Protein AF-A0A1G0YZE6-F1 (afdb_monomer)

Structure (mmCIF, N/CA/C/O backbone):
data_AF-A0A1G0YZE6-F1
#
_entry.id   AF-A0A1G0YZE6-F1
#
loop_
_atom_site.group_PDB
_atom_site.id
_atom_site.type_symbol
_atom_site.label_atom_id
_atom_site.label_alt_id
_atom_site.label_comp_id
_atom_site.label_asym_id
_atom_site.label_entity_id
_atom_site.label_seq_id
_atom_site.pdbx_PDB_ins_code
_atom_site.Cartn_x
_atom_site.Cartn_y
_atom_site.Cartn_z
_atom_site.occupancy
_atom_site.B_iso_or_equiv
_atom_site.auth_seq_id
_atom_site.auth_comp_id
_atom_site.auth_asym_id
_atom_site.auth_atom_id
_atom_site.pdbx_PDB_model_num
ATOM 1 N N . MET A 1 1 ? -10.059 -3.502 44.186 1.00 34.62 1 MET A N 1
ATOM 2 C CA . MET A 1 1 ? -10.562 -4.876 43.943 1.00 34.62 1 MET A CA 1
ATOM 3 C C . MET A 1 1 ? -10.850 -5.219 42.469 1.00 34.62 1 MET A C 1
ATOM 5 O O . MET A 1 1 ? -11.200 -6.356 42.203 1.00 34.62 1 MET A O 1
ATOM 9 N N . LYS A 1 2 ? -10.681 -4.300 41.495 1.00 34.31 2 LYS A N 1
ATOM 10 C CA . LYS A 1 2 ? -10.987 -4.536 40.061 1.00 34.31 2 LYS A CA 1
ATOM 11 C C . LYS A 1 2 ? -9.764 -4.768 39.150 1.00 34.31 2 LYS A C 1
ATOM 13 O O . LYS A 1 2 ? -9.927 -4.984 37.959 1.00 34.31 2 LYS A O 1
ATOM 18 N N . THR A 1 3 ? -8.551 -4.768 39.697 1.00 34.97 3 THR A N 1
ATOM 19 C CA . THR A 1 3 ? -7.291 -4.959 38.948 1.00 34.97 3 THR A CA 1
ATOM 20 C C . THR A 1 3 ? -6.636 -6.328 39.162 1.00 34.97 3 THR A C 1
ATOM 22 O O . THR A 1 3 ? -5.656 -6.636 38.495 1.00 34.97 3 THR A O 1
ATOM 25 N N . ALA A 1 4 ? -7.184 -7.179 40.037 1.00 31.39 4 ALA A N 1
ATOM 26 C CA . ALA A 1 4 ? -6.584 -8.473 40.387 1.00 31.39 4 ALA A CA 1
ATOM 27 C C . ALA A 1 4 ? -6.952 -9.632 39.432 1.00 31.39 4 ALA A C 1
ATOM 29 O O . ALA A 1 4 ? -6.231 -10.620 39.366 1.00 31.39 4 ALA A O 1
ATOM 30 N N . LEU A 1 5 ? -8.025 -9.509 38.642 1.00 39.91 5 LEU A N 1
ATOM 31 C CA . LEU A 1 5 ? -8.551 -10.612 37.817 1.00 39.91 5 LEU A CA 1
ATOM 32 C C . LEU A 1 5 ? -7.829 -10.823 36.473 1.00 39.91 5 LEU A C 1
ATOM 34 O O . LEU A 1 5 ? -7.968 -11.880 35.866 1.00 39.91 5 LEU A O 1
ATOM 38 N N . PHE A 1 6 ? -7.026 -9.861 36.006 1.00 42.31 6 PHE A N 1
ATOM 39 C CA . PHE A 1 6 ? -6.332 -9.974 34.713 1.00 42.31 6 PHE A CA 1
ATOM 40 C C . PHE A 1 6 ? -4.983 -10.706 34.787 1.00 42.31 6 PHE A C 1
ATOM 42 O O . PHE A 1 6 ? -4.496 -11.187 33.768 1.00 42.31 6 PHE A O 1
ATOM 49 N N . ALA A 1 7 ? -4.388 -10.827 35.978 1.00 37.19 7 ALA A N 1
ATOM 50 C CA . ALA A 1 7 ? -3.128 -11.553 36.157 1.00 37.19 7 ALA A CA 1
ATOM 51 C C . ALA A 1 7 ? -3.328 -13.076 36.278 1.00 37.19 7 ALA A C 1
ATOM 53 O O . ALA A 1 7 ? -2.400 -13.841 36.034 1.00 37.19 7 ALA A O 1
ATOM 54 N N . ILE A 1 8 ? -4.539 -13.529 36.608 1.00 45.03 8 ILE A N 1
ATOM 55 C CA . ILE A 1 8 ? -4.799 -14.922 36.992 1.00 45.03 8 ILE A CA 1
ATOM 56 C C . ILE A 1 8 ? -4.910 -15.845 35.765 1.00 45.03 8 ILE A C 1
ATOM 58 O O . ILE A 1 8 ? -4.420 -16.970 35.788 1.00 45.03 8 ILE A O 1
ATOM 62 N N . SER A 1 9 ? -5.428 -15.370 34.632 1.00 42.94 9 SER A N 1
ATOM 63 C CA . SER A 1 9 ? -5.630 -16.217 33.445 1.00 42.94 9 SER A CA 1
ATOM 64 C C . SER A 1 9 ? -4.360 -16.514 32.633 1.00 42.94 9 SER A C 1
ATOM 66 O O . SER A 1 9 ? -4.365 -17.451 31.840 1.00 42.94 9 SER A O 1
ATOM 68 N N . VAL A 1 10 ? -3.258 -15.784 32.850 1.00 44.12 10 VAL A N 1
ATOM 69 C CA . VAL A 1 10 ? -1.951 -16.085 32.224 1.00 44.12 10 VAL A CA 1
ATOM 70 C C . VAL A 1 10 ? -1.004 -16.814 33.191 1.00 44.12 10 VAL A C 1
ATOM 72 O O . VAL A 1 10 ? -0.166 -17.590 32.741 1.00 44.12 10 VAL A O 1
ATOM 75 N N . LEU A 1 11 ? -1.173 -16.659 34.510 1.00 38.66 11 LEU A N 1
ATOM 76 C CA . LEU A 1 11 ? -0.373 -17.380 35.512 1.00 38.66 11 LEU A CA 1
ATOM 77 C C . LEU A 1 11 ? -0.840 -18.826 35.762 1.00 38.66 11 LEU A C 1
ATOM 79 O O . LEU A 1 11 ? -0.007 -19.671 36.079 1.00 38.66 11 LEU A O 1
ATOM 83 N N . ILE A 1 12 ? -2.119 -19.154 35.545 1.00 47.78 12 ILE A N 1
ATOM 84 C CA . ILE A 1 12 ? -2.647 -20.513 35.791 1.00 47.78 12 ILE A CA 1
ATOM 85 C C . ILE A 1 12 ? -2.138 -21.562 34.781 1.00 47.78 12 ILE A C 1
ATOM 87 O O . ILE A 1 12 ? -2.132 -22.751 35.084 1.00 47.78 12 ILE A O 1
ATOM 91 N N . ILE A 1 13 ? -1.633 -21.161 33.608 1.00 46.97 13 ILE A N 1
ATOM 92 C CA . ILE A 1 13 ? -1.076 -22.117 32.628 1.00 46.97 13 ILE A CA 1
ATOM 93 C C . ILE A 1 13 ? 0.413 -22.428 32.903 1.00 46.97 13 ILE A C 1
ATOM 95 O O . ILE A 1 13 ? 0.932 -23.414 32.386 1.00 46.97 13 ILE A O 1
ATOM 99 N N . LEU A 1 14 ? 1.107 -21.646 33.745 1.00 40.06 14 LEU A N 1
ATOM 100 C CA . LEU A 1 14 ? 2.562 -21.776 33.950 1.00 40.06 14 LEU A CA 1
ATOM 101 C C . LEU A 1 14 ? 3.012 -22.188 35.360 1.00 40.06 14 LEU A C 1
ATOM 103 O O . LEU A 1 14 ? 4.191 -22.484 35.535 1.00 40.06 14 LEU A O 1
ATOM 107 N N . ALA A 1 15 ? 2.120 -22.284 36.345 1.00 38.81 15 ALA A N 1
ATOM 108 C CA . ALA A 1 15 ? 2.470 -22.784 37.673 1.00 38.81 15 ALA A CA 1
ATOM 109 C C . ALA A 1 15 ? 1.608 -23.999 38.035 1.00 38.81 15 ALA A C 1
ATOM 111 O O . ALA A 1 15 ? 0.534 -23.880 38.620 1.00 38.81 15 ALA A O 1
ATOM 112 N N . GLY A 1 16 ? 2.101 -25.190 37.692 1.00 46.81 16 GLY A N 1
ATOM 113 C CA . GLY A 1 16 ? 1.648 -26.426 38.319 1.00 46.81 16 GLY A CA 1
ATOM 114 C C . GLY A 1 16 ? 2.023 -26.400 39.797 1.00 46.81 16 GLY A C 1
ATOM 115 O O . GLY A 1 16 ? 3.149 -26.756 40.117 1.00 46.81 16 GLY A O 1
ATOM 116 N N . CYS A 1 17 ? 1.111 -25.884 40.630 1.00 50.50 17 CYS A N 1
ATOM 117 C CA . CYS A 1 17 ? 0.967 -26.069 42.082 1.00 50.50 17 CYS A CA 1
ATOM 118 C C . CYS A 1 17 ? 0.222 -24.865 42.683 1.00 50.50 17 CYS A C 1
ATOM 120 O O . CYS A 1 17 ? 0.891 -23.975 43.181 1.00 50.50 17 CYS A O 1
ATOM 122 N N . VAL A 1 18 ? -1.120 -24.840 42.684 1.00 43.66 18 VAL A N 1
ATOM 123 C CA . VAL A 1 18 ? -1.933 -24.310 43.806 1.00 43.66 18 VAL A CA 1
ATOM 124 C C . VAL A 1 18 ? -3.352 -24.887 43.699 1.00 43.66 18 VAL A C 1
ATOM 126 O O . VAL A 1 18 ? -4.045 -24.681 42.708 1.00 43.66 18 VAL A O 1
ATOM 129 N N . SER A 1 19 ? -3.793 -25.579 44.746 1.00 54.34 19 SER A N 1
ATOM 130 C CA . SER A 1 19 ? -5.182 -25.950 45.024 1.00 54.34 19 SER A CA 1
ATOM 131 C C . SER A 1 19 ? -6.029 -24.711 45.381 1.00 54.34 19 SER A C 1
ATOM 133 O O . SER A 1 19 ? -6.339 -24.484 46.550 1.00 54.34 19 SER A O 1
ATOM 135 N N . HIS A 1 20 ? -6.340 -23.856 44.404 1.00 49.25 20 HIS A N 1
ATOM 136 C CA . HIS A 1 20 ? -7.340 -22.792 44.562 1.00 49.25 20 HIS A CA 1
ATOM 137 C C . HIS A 1 20 ? -8.660 -23.245 43.923 1.00 49.25 20 HIS A C 1
ATOM 139 O O . HIS A 1 20 ? -8.716 -23.480 42.720 1.00 49.25 20 HIS A O 1
ATOM 145 N N . ASP A 1 21 ? -9.657 -23.430 44.792 1.00 61.88 21 ASP A N 1
ATOM 146 C CA . ASP A 1 21 ? -11.062 -23.807 44.596 1.00 61.88 21 ASP A CA 1
ATOM 147 C C . ASP A 1 21 ? -11.535 -24.097 43.157 1.00 61.88 21 ASP A C 1
ATOM 149 O O . ASP A 1 21 ? -11.873 -23.196 42.386 1.00 61.88 21 ASP A O 1
ATOM 153 N N . ASP A 1 22 ? -11.743 -25.386 42.854 1.00 72.75 22 ASP A N 1
ATOM 154 C CA . ASP A 1 22 ? -12.422 -25.879 41.639 1.00 72.75 22 ASP A CA 1
ATOM 155 C C . ASP A 1 22 ? -13.766 -25.173 41.369 1.00 72.75 22 ASP A C 1
ATOM 157 O O . ASP A 1 22 ? -14.217 -25.063 40.223 1.00 72.75 22 ASP A O 1
ATOM 161 N N . LYS A 1 23 ? -14.408 -24.655 42.423 1.00 78.44 23 LYS A N 1
ATOM 162 C CA . LYS A 1 23 ? -15.654 -23.890 42.352 1.00 78.44 23 LYS A CA 1
ATOM 163 C C . LYS A 1 23 ? -15.476 -22.536 41.658 1.00 78.44 23 LYS A C 1
ATOM 165 O O . LYS A 1 23 ? -16.296 -22.195 40.809 1.00 78.44 23 LYS A O 1
ATOM 170 N N . GLU A 1 24 ? -14.408 -21.801 41.964 1.00 80.44 24 GLU A N 1
ATOM 171 C CA . GLU A 1 24 ? -14.130 -20.492 41.360 1.00 80.44 24 GLU A CA 1
ATOM 172 C C . GLU A 1 24 ? -13.792 -20.650 39.870 1.00 80.44 24 GLU A C 1
ATOM 174 O O . GLU A 1 24 ? -14.321 -19.935 39.019 1.00 80.44 24 GLU A O 1
ATOM 179 N N . ILE A 1 25 ? -12.998 -21.669 39.520 1.00 79.38 25 ILE A N 1
ATOM 180 C CA . ILE A 1 25 ? -12.674 -21.994 38.122 1.00 79.38 25 ILE A CA 1
ATOM 181 C C . ILE A 1 25 ? -13.932 -22.400 37.337 1.00 79.38 25 ILE A C 1
ATOM 183 O O . ILE A 1 25 ? -14.106 -21.988 36.185 1.00 79.38 25 ILE A O 1
ATOM 187 N N . THR A 1 26 ? -14.822 -23.186 37.948 1.00 85.81 26 THR A N 1
ATOM 188 C CA . THR A 1 26 ? -16.091 -23.602 37.329 1.00 85.81 26 THR A CA 1
ATOM 189 C C . THR A 1 26 ? -17.015 -22.408 37.092 1.00 85.81 26 THR A C 1
ATOM 191 O O . THR A 1 26 ? -17.589 -22.283 36.009 1.00 85.81 26 THR A O 1
ATOM 194 N N . GLU A 1 27 ? -17.114 -21.489 38.054 1.00 87.44 27 GLU A N 1
ATOM 195 C CA . GLU A 1 27 ? -17.911 -20.266 37.926 1.00 87.44 27 GLU A CA 1
ATOM 196 C C . GLU A 1 27 ? -17.355 -19.329 36.842 1.00 87.44 27 GLU A C 1
ATOM 198 O O . GLU A 1 27 ? -18.107 -18.820 36.007 1.00 87.44 27 GLU A O 1
ATOM 203 N N . ILE A 1 28 ? -16.029 -19.166 36.775 1.00 82.06 28 ILE A N 1
ATOM 204 C CA . ILE A 1 28 ? -15.366 -18.411 35.702 1.00 82.06 28 ILE A CA 1
ATOM 205 C C . ILE A 1 28 ? -15.680 -19.030 34.333 1.00 82.06 28 ILE A C 1
ATOM 207 O O . ILE A 1 28 ? -16.009 -18.302 33.393 1.00 82.06 28 ILE A O 1
ATOM 211 N N . ARG A 1 29 ? -15.614 -20.362 34.201 1.00 84.94 29 ARG A N 1
ATOM 212 C CA . ARG A 1 29 ? -15.918 -21.054 32.938 1.00 84.94 29 ARG A CA 1
ATOM 213 C C . ARG A 1 29 ? -17.378 -20.870 32.527 1.00 84.94 29 ARG A C 1
ATOM 215 O O . ARG A 1 29 ? -17.624 -20.490 31.385 1.00 84.94 29 ARG A O 1
ATOM 222 N N . ALA A 1 30 ? -18.318 -21.060 33.450 1.00 88.50 30 ALA A N 1
ATOM 223 C CA . ALA A 1 30 ? -19.744 -20.877 33.185 1.00 88.50 30 ALA A CA 1
ATOM 224 C C . ALA A 1 30 ? -20.063 -19.436 32.744 1.00 88.50 30 ALA A C 1
ATOM 226 O O . ALA A 1 30 ? -20.806 -19.224 31.784 1.00 88.50 30 ALA A O 1
ATOM 227 N N . ASN A 1 31 ? -19.441 -18.437 33.381 1.00 84.88 31 ASN A N 1
ATOM 228 C CA . ASN A 1 31 ? -19.587 -17.034 32.991 1.00 84.88 31 ASN A CA 1
ATOM 229 C C . ASN A 1 31 ? -19.028 -16.758 31.586 1.00 84.88 31 ASN A C 1
ATOM 231 O O . ASN A 1 31 ? -19.663 -16.053 30.800 1.00 84.88 31 ASN A O 1
ATOM 235 N N . LEU A 1 32 ? -17.875 -17.337 31.237 1.00 83.69 32 LEU A N 1
ATOM 236 C CA . LEU A 1 32 ? -17.298 -17.219 29.894 1.00 83.69 32 LEU A CA 1
ATOM 237 C C . LEU A 1 32 ? -18.168 -17.890 28.825 1.00 83.69 32 LEU A C 1
ATOM 239 O O . LEU A 1 32 ? -18.345 -17.334 27.742 1.00 83.69 32 LEU A O 1
ATOM 243 N N . GLU A 1 33 ? -18.708 -19.075 29.105 1.00 87.50 33 GLU A N 1
ATOM 244 C CA . GLU A 1 33 ? -19.611 -19.792 28.199 1.00 87.50 33 GLU A CA 1
ATOM 245 C C . GLU A 1 33 ? -20.898 -19.003 27.959 1.00 87.50 33 GLU A C 1
ATOM 247 O O . GLU A 1 33 ? -21.291 -18.816 26.806 1.00 87.50 33 GLU A O 1
ATOM 252 N N . LYS A 1 34 ? -21.488 -18.446 29.023 1.00 89.88 34 LYS A N 1
ATOM 253 C CA . LYS A 1 34 ? -22.657 -17.568 28.930 1.00 89.88 34 LYS A CA 1
ATOM 254 C C . LYS A 1 34 ? -22.382 -16.344 28.052 1.00 89.88 34 LYS A C 1
ATOM 256 O O . LYS A 1 34 ? -23.121 -16.098 27.104 1.00 89.88 34 LYS A O 1
ATOM 261 N N . GLN A 1 35 ? -21.287 -15.627 28.299 1.00 85.25 35 GLN A N 1
ATOM 262 C CA . GLN A 1 35 ? -20.904 -14.454 27.503 1.00 85.25 35 GLN A CA 1
ATOM 263 C C . GLN A 1 35 ? -20.640 -14.796 26.027 1.00 85.25 35 GLN A C 1
ATOM 265 O O . GLN A 1 35 ? -20.991 -14.031 25.128 1.00 85.25 35 GLN A O 1
ATOM 270 N N . ASN A 1 36 ? -20.042 -15.962 25.757 1.00 85.44 36 ASN A N 1
ATOM 271 C CA . ASN A 1 36 ? -19.832 -16.449 24.393 1.00 85.44 36 ASN A CA 1
ATOM 272 C C . ASN A 1 36 ? -21.153 -16.821 23.695 1.00 85.44 36 ASN A C 1
ATOM 274 O O . ASN A 1 36 ? -21.279 -16.629 22.483 1.00 85.44 36 ASN A O 1
ATOM 278 N N . ALA A 1 37 ? -22.136 -17.337 24.433 1.00 88.06 37 ALA A N 1
ATOM 279 C CA . ALA A 1 37 ? -23.467 -17.606 23.903 1.00 88.06 37 ALA A CA 1
ATOM 280 C C . ALA A 1 37 ? -24.214 -16.301 23.585 1.00 88.06 37 ALA A C 1
ATOM 282 O O . ALA A 1 37 ? -24.756 -16.167 22.490 1.00 88.06 37 ALA A O 1
ATOM 283 N N . GLU A 1 38 ? -24.165 -15.314 24.485 1.00 90.06 38 GLU A N 1
ATOM 284 C CA . GLU A 1 38 ? -24.792 -13.995 24.308 1.00 90.06 38 GLU A CA 1
ATOM 285 C C . GLU A 1 38 ? -24.248 -13.262 23.071 1.00 90.06 38 GLU A C 1
ATOM 287 O O . GLU A 1 38 ? -25.020 -12.824 22.218 1.00 90.06 38 GLU A O 1
ATOM 292 N N . ILE A 1 39 ? -22.921 -13.202 22.896 1.00 87.44 39 ILE A N 1
ATOM 293 C CA . ILE A 1 39 ? -22.330 -12.558 21.711 1.00 87.44 39 ILE A CA 1
ATOM 294 C C . ILE A 1 39 ? -22.645 -13.314 20.410 1.00 87.44 39 ILE A C 1
ATOM 296 O O . ILE A 1 39 ? -22.794 -12.698 19.353 1.00 87.44 39 ILE A O 1
ATOM 300 N N . SER A 1 40 ? -22.764 -14.644 20.469 1.00 88.25 40 SER A N 1
ATOM 301 C CA . SER A 1 40 ? -23.138 -15.460 19.308 1.00 88.25 40 SER A CA 1
ATOM 302 C C . SER A 1 40 ? -24.599 -15.234 18.920 1.00 88.25 40 SER A C 1
ATOM 304 O O . SER A 1 40 ? -24.895 -15.091 17.736 1.00 88.25 40 SER A O 1
ATOM 306 N N . ALA A 1 41 ? -25.495 -15.129 19.904 1.00 89.56 41 ALA A N 1
ATOM 307 C CA . ALA A 1 41 ? -26.899 -14.807 19.682 1.00 89.56 41 ALA A CA 1
ATOM 308 C C . ALA A 1 41 ? -27.063 -13.425 19.030 1.00 89.56 41 ALA A C 1
ATOM 310 O O . ALA A 1 41 ? -27.745 -13.319 18.012 1.00 89.56 41 ALA A O 1
ATOM 311 N N . LEU A 1 42 ? -26.361 -12.400 19.531 1.00 88.19 42 LEU A N 1
ATOM 312 C CA . LEU A 1 42 ? -26.403 -11.055 18.943 1.00 88.19 42 LEU A CA 1
ATOM 313 C C . LEU A 1 42 ? -25.911 -11.015 17.495 1.00 88.19 42 LEU A C 1
ATOM 315 O O . LEU A 1 42 ? -26.444 -10.262 16.686 1.00 88.19 42 LEU A O 1
ATOM 319 N N . ARG A 1 43 ? -24.907 -11.822 17.136 1.00 86.81 43 ARG A N 1
ATOM 320 C CA . ARG A 1 43 ? -24.435 -11.921 15.744 1.00 86.81 43 ARG A CA 1
ATOM 321 C C . ARG A 1 43 ? -25.489 -12.518 14.823 1.00 86.81 43 ARG A C 1
ATOM 323 O O . ARG A 1 43 ? -25.720 -11.978 13.749 1.00 86.81 43 ARG A O 1
ATOM 330 N N . ILE A 1 44 ? -26.146 -13.590 15.262 1.00 87.38 44 ILE A N 1
ATOM 331 C CA . ILE A 1 44 ? -27.242 -14.216 14.510 1.00 87.38 44 ILE A CA 1
ATOM 332 C C . ILE A 1 44 ? -28.404 -13.231 14.345 1.00 87.38 44 ILE A C 1
ATOM 334 O O . ILE A 1 44 ? -29.045 -13.200 13.297 1.00 87.38 44 ILE A O 1
ATOM 338 N N . GLU A 1 45 ? -28.697 -12.434 15.373 1.00 86.56 45 GLU A N 1
ATOM 339 C CA . GLU A 1 45 ? -29.732 -11.403 15.297 1.00 86.56 45 GLU A CA 1
ATOM 340 C C . GLU A 1 45 ? -29.344 -10.282 14.322 1.00 86.56 45 GLU A C 1
ATOM 342 O O . GLU A 1 45 ? -30.162 -9.896 13.490 1.00 86.56 45 GLU A O 1
ATOM 347 N N . LEU A 1 46 ? -28.081 -9.843 14.339 1.00 83.81 46 LEU A N 1
ATOM 348 C CA . LEU A 1 46 ? -27.543 -8.850 13.405 1.00 83.81 46 LEU A CA 1
ATOM 349 C C . LEU A 1 46 ? -27.615 -9.314 11.949 1.00 83.81 46 LEU A C 1
ATOM 351 O O . LEU A 1 46 ? -28.017 -8.541 11.089 1.00 83.81 46 LEU A O 1
ATOM 355 N N . GLU A 1 47 ? -27.288 -10.573 11.665 1.00 84.50 47 GLU A N 1
ATOM 356 C CA . GLU A 1 47 ? -27.396 -11.138 10.312 1.00 84.50 47 GLU A CA 1
ATOM 357 C C . GLU A 1 47 ? -28.842 -11.161 9.793 1.00 84.50 47 GLU A C 1
ATOM 359 O O . GLU A 1 47 ? -29.077 -11.073 8.590 1.00 84.50 47 GLU A O 1
ATOM 364 N N . LYS A 1 48 ? -29.826 -11.260 10.692 1.00 83.06 48 LYS A N 1
ATOM 365 C CA . LYS A 1 48 ? -31.257 -11.257 10.351 1.00 83.06 48 LYS A CA 1
ATOM 366 C C . LYS A 1 48 ? -31.856 -9.849 10.295 1.00 83.06 48 LYS A C 1
ATOM 368 O O . LYS A 1 48 ? -32.996 -9.700 9.845 1.00 83.06 48 LYS A O 1
ATOM 373 N N . PHE A 1 49 ? -31.120 -8.835 10.751 1.00 77.38 49 PHE A N 1
ATOM 374 C CA . PHE A 1 49 ? -31.612 -7.470 10.913 1.00 77.38 49 PHE A CA 1
ATOM 375 C C . PHE A 1 49 ? -32.144 -6.874 9.599 1.00 77.38 49 PHE A C 1
ATOM 377 O O . PHE A 1 49 ? -33.273 -6.384 9.580 1.00 77.38 49 PHE A O 1
ATOM 384 N N . ASP A 1 50 ? -31.417 -7.050 8.489 1.00 66.00 50 ASP A N 1
ATOM 385 C CA . ASP A 1 50 ? -31.753 -6.515 7.152 1.00 66.00 50 ASP A CA 1
ATOM 386 C C . ASP A 1 50 ? -33.058 -7.062 6.532 1.00 66.00 50 ASP A C 1
ATOM 388 O O . ASP A 1 50 ? -33.469 -6.629 5.459 1.00 66.00 50 ASP A O 1
ATOM 392 N N . THR A 1 51 ? -33.735 -8.013 7.183 1.00 65.25 51 THR A N 1
ATOM 393 C CA . THR A 1 51 ? -34.967 -8.645 6.665 1.00 65.25 51 THR A CA 1
ATOM 394 C C . THR A 1 51 ? -36.247 -8.216 7.391 1.00 65.25 51 THR A C 1
ATOM 396 O O . THR A 1 51 ? -37.324 -8.741 7.106 1.00 65.25 51 THR A O 1
ATOM 399 N N . SER A 1 52 ? -36.157 -7.284 8.346 1.00 61.12 52 SER A N 1
ATOM 400 C CA . SER A 1 52 ? -37.290 -6.893 9.198 1.00 61.12 52 SER A CA 1
ATOM 401 C C . SER A 1 52 ? -38.050 -5.661 8.668 1.00 61.12 52 SER A C 1
ATOM 403 O O . SER A 1 52 ? -37.425 -4.755 8.123 1.00 61.12 52 SER A O 1
ATOM 405 N N . PRO A 1 53 ? -39.381 -5.565 8.876 1.00 64.19 53 PRO A N 1
ATOM 406 C CA . PRO A 1 53 ? -40.144 -4.339 8.616 1.00 64.19 53 PRO A CA 1
ATOM 407 C C . PRO A 1 53 ? -39.609 -3.151 9.436 1.00 64.19 53 PRO A C 1
ATOM 409 O O . PRO A 1 53 ? -39.292 -3.332 10.613 1.00 64.19 53 PRO A O 1
ATOM 412 N N . GLU A 1 54 ? -39.572 -1.947 8.853 1.00 67.06 54 GLU A N 1
ATOM 413 C CA . GLU A 1 54 ? -38.917 -0.742 9.411 1.00 67.06 54 GLU A CA 1
ATOM 414 C C . GLU A 1 54 ? -39.255 -0.475 10.892 1.00 67.06 54 GLU A C 1
ATOM 416 O O . GLU A 1 54 ? -38.360 -0.347 11.724 1.00 67.06 54 GLU A O 1
ATOM 421 N N . ASN A 1 55 ? -40.537 -0.511 11.269 1.00 58.38 55 ASN A N 1
ATOM 422 C CA . ASN A 1 55 ? -40.966 -0.220 12.647 1.00 58.38 55 ASN A CA 1
ATOM 423 C C . ASN A 1 55 ? -40.526 -1.279 13.681 1.00 58.38 55 ASN A C 1
ATOM 425 O O . ASN A 1 55 ? -40.399 -0.979 14.867 1.00 58.38 55 ASN A O 1
ATOM 429 N N . ILE A 1 56 ? -40.305 -2.527 13.258 1.00 64.19 56 ILE A N 1
ATOM 430 C CA . ILE A 1 56 ? -39.790 -3.606 14.120 1.00 64.19 56 ILE A CA 1
ATOM 431 C C . ILE A 1 56 ? -38.259 -3.556 14.167 1.00 64.19 56 ILE A C 1
ATOM 433 O O . ILE A 1 56 ? -37.659 -3.923 15.181 1.00 64.19 56 ILE A O 1
ATOM 437 N N . ALA A 1 57 ? -37.629 -3.091 13.088 1.00 74.75 57 ALA A N 1
ATOM 438 C CA . ALA A 1 57 ? -36.187 -2.942 13.000 1.00 74.75 57 ALA A CA 1
ATOM 439 C C . ALA A 1 57 ? -35.662 -1.930 14.033 1.00 74.75 57 ALA A C 1
ATOM 441 O O . ALA A 1 57 ? -34.716 -2.248 14.743 1.00 74.75 57 ALA A O 1
ATOM 442 N N . GLU A 1 58 ? -36.311 -0.776 14.220 1.00 77.94 58 GLU A N 1
ATOM 443 C CA . GLU A 1 58 ? -35.851 0.252 15.175 1.00 77.94 58 GLU A CA 1
ATOM 444 C C . GLU A 1 58 ? -35.819 -0.259 16.634 1.00 77.94 58 GLU A C 1
ATOM 446 O O . GLU A 1 58 ? -34.812 -0.139 17.333 1.00 77.94 58 GLU A O 1
ATOM 451 N N . LEU A 1 59 ? -36.894 -0.919 17.084 1.00 78.81 59 LEU A N 1
ATOM 452 C CA . LEU A 1 59 ? -36.992 -1.494 18.435 1.00 78.81 59 LEU A CA 1
ATOM 453 C C . LEU A 1 59 ? -35.974 -2.619 18.665 1.00 78.81 59 LEU A C 1
ATOM 455 O O . LEU A 1 59 ? -35.369 -2.708 19.735 1.00 78.81 59 LEU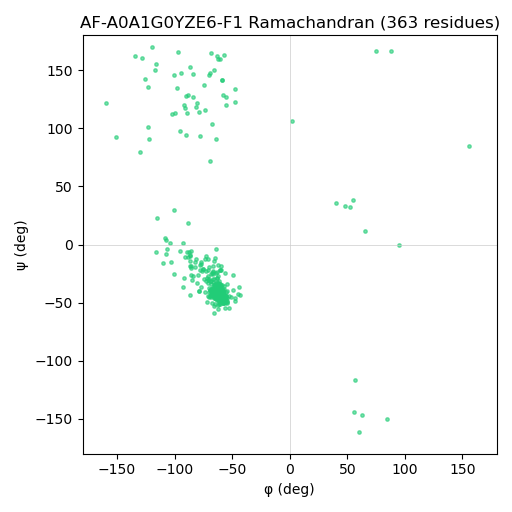 A O 1
ATOM 459 N N . ARG A 1 60 ? -35.775 -3.486 17.664 1.00 82.88 60 ARG A N 1
ATOM 460 C CA . ARG A 1 60 ? -34.757 -4.545 17.729 1.00 82.88 60 ARG A CA 1
ATOM 461 C C . ARG A 1 60 ? -33.351 -3.959 17.767 1.00 82.88 60 ARG A C 1
ATOM 463 O O . ARG A 1 60 ? -32.532 -4.419 18.555 1.00 82.88 60 ARG A O 1
ATOM 470 N N . LYS A 1 61 ? -33.093 -2.910 16.984 1.00 86.56 61 LYS A N 1
ATOM 471 C CA . LYS A 1 61 ? -31.810 -2.206 16.962 1.00 86.56 61 LYS A CA 1
ATOM 47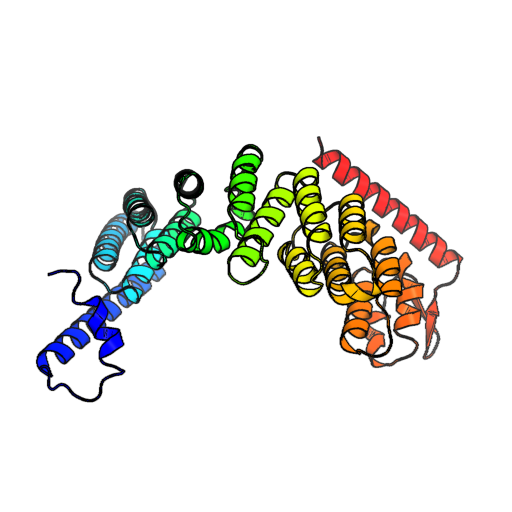2 C C . LYS A 1 61 ? -31.459 -1.628 18.328 1.00 86.56 61 LYS A C 1
ATOM 474 O O . LYS A 1 61 ? -30.348 -1.855 18.795 1.00 86.56 61 LYS A O 1
ATOM 479 N N . GLU A 1 62 ? -32.387 -0.929 18.982 1.00 89.62 62 GLU A N 1
ATOM 480 C CA . GLU A 1 62 ? -32.151 -0.365 20.321 1.00 89.62 62 GLU A CA 1
ATOM 481 C C . GLU A 1 62 ? -31.810 -1.447 21.348 1.00 89.62 62 GLU A C 1
ATOM 483 O O . GLU A 1 62 ? -30.831 -1.317 22.084 1.00 89.62 62 GLU A O 1
ATOM 488 N N . LYS A 1 63 ? -32.544 -2.565 21.336 1.00 90.00 63 LYS A N 1
ATOM 489 C CA . LYS A 1 63 ? -32.243 -3.697 22.217 1.00 90.00 63 LYS A CA 1
ATOM 490 C C . LYS A 1 63 ? -30.850 -4.277 21.947 1.00 90.00 63 LYS A C 1
ATOM 492 O O . LYS A 1 63 ? -30.072 -4.471 22.877 1.00 90.00 63 LYS A O 1
ATOM 497 N N . MET A 1 64 ? -30.511 -4.512 20.680 1.00 91.06 64 MET A N 1
ATOM 498 C CA . MET A 1 64 ? -29.194 -5.024 20.298 1.00 91.06 64 MET A CA 1
ATOM 499 C C . MET A 1 64 ? -28.060 -4.057 20.665 1.00 91.06 64 MET A C 1
ATOM 501 O O . MET A 1 64 ? -26.969 -4.502 21.022 1.00 91.06 64 MET A O 1
ATOM 505 N N . LEU A 1 65 ? -28.301 -2.743 20.583 1.00 93.81 65 LEU A N 1
ATOM 506 C CA . LEU A 1 65 ? -27.357 -1.721 21.032 1.00 93.81 65 LEU A CA 1
ATOM 507 C C . LEU A 1 65 ? -27.116 -1.826 22.540 1.00 93.81 65 LEU A C 1
ATOM 509 O O . LEU A 1 65 ? -25.959 -1.842 22.959 1.00 93.81 65 LEU A O 1
ATOM 513 N N . ASP A 1 66 ? -28.172 -1.935 23.345 1.00 94.12 66 ASP A N 1
ATOM 514 C CA . ASP A 1 66 ? -28.055 -2.079 24.801 1.00 94.12 66 ASP A CA 1
ATOM 515 C C . ASP A 1 66 ? -27.311 -3.357 25.200 1.00 94.12 66 ASP A C 1
ATOM 517 O O . ASP A 1 66 ? -26.373 -3.304 26.005 1.00 94.12 66 ASP A O 1
ATOM 521 N N . ASP A 1 67 ? -27.657 -4.482 24.577 1.00 92.81 67 ASP A N 1
ATOM 522 C CA . ASP A 1 67 ? -26.999 -5.767 24.812 1.00 92.81 67 ASP A CA 1
ATOM 523 C C . ASP A 1 67 ? -25.510 -5.702 24.419 1.00 92.81 67 ASP A C 1
ATOM 525 O O . ASP A 1 67 ? -24.629 -6.125 25.177 1.00 92.81 67 ASP A O 1
ATOM 529 N N . ALA A 1 68 ? -25.184 -5.093 23.274 1.00 94.06 68 ALA A N 1
ATOM 530 C CA . ALA A 1 68 ? -23.800 -4.902 22.853 1.00 94.06 68 ALA A CA 1
ATOM 531 C C . ALA A 1 68 ? -23.023 -3.988 23.820 1.00 94.06 68 ALA A C 1
ATOM 533 O O . ALA A 1 68 ? -21.897 -4.321 24.197 1.00 94.06 68 ALA A O 1
ATOM 534 N N . ILE A 1 69 ? -23.605 -2.874 24.280 1.00 94.56 69 ILE A N 1
ATOM 535 C CA . ILE A 1 69 ? -22.980 -1.975 25.269 1.00 94.56 69 ILE A CA 1
ATOM 536 C C . ILE A 1 69 ? -22.685 -2.725 26.575 1.00 94.56 69 ILE A C 1
ATOM 538 O O . ILE A 1 69 ? -21.603 -2.563 27.156 1.00 94.56 69 ILE A O 1
ATOM 542 N N . LEU A 1 70 ? -23.616 -3.566 27.032 1.00 93.12 70 LEU A N 1
ATOM 543 C CA . LEU A 1 70 ? -23.443 -4.375 28.234 1.00 93.12 70 LEU A CA 1
ATOM 544 C C . LEU A 1 70 ? -22.258 -5.340 28.089 1.00 93.12 70 LEU A C 1
ATOM 546 O O . LEU A 1 70 ? -21.390 -5.394 28.968 1.00 93.12 70 LEU A O 1
ATOM 550 N N . LEU A 1 71 ? -22.169 -6.042 26.956 1.00 92.06 71 LEU A N 1
ATOM 551 C CA . LEU A 1 71 ? -21.062 -6.955 26.669 1.00 92.06 71 LEU A CA 1
ATOM 552 C C . LEU A 1 71 ? -19.726 -6.218 26.554 1.00 92.06 71 LEU A C 1
ATOM 554 O O . LEU A 1 71 ? -18.724 -6.689 27.088 1.00 92.06 71 LEU A O 1
ATOM 558 N N . VAL A 1 72 ? -19.676 -5.030 25.943 1.00 92.62 72 VAL A N 1
ATOM 559 C CA . VAL A 1 72 ? -18.436 -4.237 25.877 1.00 92.62 72 VAL A CA 1
ATOM 560 C C . VAL A 1 72 ? -17.849 -3.982 27.271 1.00 92.62 72 VAL A C 1
ATOM 562 O O . VAL A 1 72 ? -16.624 -4.067 27.443 1.00 92.62 72 VAL A O 1
ATOM 565 N N . ARG A 1 73 ? -18.710 -3.681 28.251 1.00 88.44 73 ARG A N 1
ATOM 566 C CA . ARG A 1 73 ? -18.326 -3.333 29.627 1.00 88.44 73 ARG A CA 1
ATOM 567 C C . ARG A 1 73 ? -17.978 -4.551 30.478 1.00 88.44 73 ARG A C 1
ATOM 569 O O . ARG A 1 73 ? -17.017 -4.488 31.241 1.00 88.44 73 ARG A O 1
ATOM 576 N N . ASN A 1 74 ? -18.733 -5.638 30.334 1.00 87.56 74 ASN A N 1
ATOM 577 C CA . ASN A 1 74 ? -18.690 -6.766 31.268 1.00 87.56 74 ASN A CA 1
ATOM 578 C C . ASN A 1 74 ? -17.910 -7.981 30.749 1.00 87.56 74 ASN A C 1
ATOM 580 O O . ASN A 1 74 ? -17.555 -8.857 31.538 1.00 87.56 74 ASN A O 1
ATOM 584 N N . CYS A 1 75 ? -17.620 -8.046 29.446 1.00 85.62 75 CYS A N 1
ATOM 585 C CA . CYS A 1 75 ? -16.863 -9.152 28.878 1.00 85.62 75 CYS A CA 1
ATOM 586 C C . CYS A 1 75 ? -15.336 -8.964 28.949 1.00 85.62 75 CYS A C 1
ATOM 588 O O . CYS A 1 75 ? -14.824 -7.845 28.805 1.00 85.62 75 CYS A O 1
ATOM 590 N N . PRO A 1 76 ? -14.585 -10.081 28.995 1.00 85.12 76 PRO A N 1
ATOM 591 C CA . PRO A 1 76 ? -13.176 -10.123 28.638 1.00 85.12 76 PRO A CA 1
ATOM 592 C C . PRO A 1 76 ? -12.930 -9.630 27.211 1.00 85.12 76 PRO A C 1
ATOM 594 O O . PRO A 1 76 ? -13.821 -9.627 26.357 1.00 85.12 76 PRO A O 1
ATOM 597 N N . ASP A 1 77 ? -11.671 -9.308 26.925 1.00 84.19 77 ASP A N 1
ATOM 598 C CA . ASP A 1 77 ? -11.219 -8.702 25.671 1.00 84.19 77 ASP A CA 1
ATOM 599 C C . ASP A 1 77 ? -11.797 -9.330 24.399 1.00 84.19 77 ASP A C 1
ATOM 601 O O . ASP A 1 77 ? -12.155 -8.607 23.473 1.00 84.19 77 ASP A O 1
ATOM 605 N N . LYS A 1 78 ? -11.884 -10.663 24.307 1.00 85.75 78 LYS A N 1
ATOM 606 C CA . LYS A 1 78 ? -12.371 -11.322 23.085 1.00 85.75 78 LYS A CA 1
ATOM 607 C C . LYS A 1 78 ? -13.849 -11.013 22.827 1.00 85.75 78 LYS A C 1
ATOM 609 O O . LYS A 1 78 ? -14.158 -10.538 21.739 1.00 85.75 78 LYS A O 1
ATOM 614 N N . CYS A 1 79 ? -14.725 -11.240 23.809 1.00 88.19 79 CYS A N 1
ATOM 615 C CA . CYS A 1 79 ? -16.156 -10.937 23.683 1.00 88.19 79 CYS A CA 1
ATOM 616 C C . CYS A 1 79 ? -16.383 -9.418 23.566 1.00 88.19 79 CYS A C 1
ATOM 618 O O . CYS A 1 79 ? -17.096 -8.972 22.672 1.00 88.19 79 CYS A O 1
ATOM 620 N N . SER A 1 80 ? -15.679 -8.605 24.362 1.00 91.31 80 SER A N 1
ATOM 621 C CA . SER A 1 80 ? -15.789 -7.142 24.307 1.00 91.31 80 SER A CA 1
ATOM 622 C C . SER A 1 80 ? -15.421 -6.573 22.926 1.00 91.31 80 SER A C 1
ATOM 624 O O . SER A 1 80 ? -16.145 -5.739 22.390 1.00 91.31 80 SER A O 1
ATOM 626 N N . ASN A 1 81 ? -14.361 -7.073 22.278 1.00 90.31 81 ASN A N 1
ATOM 627 C CA . ASN A 1 81 ? -14.002 -6.645 20.918 1.00 90.31 81 ASN A CA 1
ATOM 628 C C . ASN A 1 81 ? -15.054 -7.029 19.871 1.00 90.31 81 ASN A C 1
ATOM 630 O O . ASN A 1 81 ? -15.259 -6.291 18.911 1.00 90.31 81 ASN A O 1
ATOM 634 N N . GLN A 1 82 ? -15.702 -8.184 20.030 1.00 91.06 82 GLN A N 1
ATOM 635 C CA . GLN A 1 82 ? -16.788 -8.589 19.141 1.00 91.06 82 GLN A CA 1
ATOM 636 C C . GLN A 1 82 ? -18.016 -7.699 19.345 1.00 91.06 82 GLN A C 1
ATOM 638 O O . GLN A 1 82 ? -18.625 -7.290 18.364 1.00 91.06 82 GLN A O 1
ATOM 643 N N . ALA A 1 83 ? -18.324 -7.331 20.588 1.00 93.81 83 ALA A N 1
ATOM 644 C CA . ALA A 1 83 ? -19.399 -6.395 20.891 1.00 93.81 83 ALA A CA 1
ATOM 645 C C . ALA A 1 83 ? -19.123 -4.998 20.299 1.00 93.81 83 ALA A C 1
ATOM 647 O O . ALA A 1 83 ? -20.006 -4.416 19.681 1.00 93.81 83 ALA A O 1
ATOM 648 N N . ILE A 1 84 ? -17.877 -4.506 20.358 1.00 95.88 84 ILE A N 1
ATOM 649 C CA . ILE A 1 84 ? -17.455 -3.264 19.677 1.00 95.88 84 ILE A CA 1
ATOM 650 C C . ILE A 1 84 ? -17.694 -3.336 18.158 1.00 95.88 84 ILE A C 1
ATOM 652 O O . ILE A 1 84 ? -18.136 -2.361 17.553 1.00 95.88 84 ILE A O 1
ATOM 656 N N . GLN A 1 85 ? -17.419 -4.482 17.526 1.00 92.94 85 GLN A N 1
ATOM 657 C CA . GLN A 1 85 ? -17.690 -4.666 16.095 1.00 92.94 85 GLN A CA 1
ATOM 658 C C . GLN A 1 85 ? -19.190 -4.622 15.787 1.00 92.94 85 GLN A C 1
ATOM 660 O O . GLN A 1 85 ? -19.575 -4.018 14.790 1.00 92.94 85 GLN A O 1
ATOM 665 N N . ILE A 1 86 ? -20.022 -5.224 16.645 1.00 93.19 86 ILE A N 1
ATOM 666 C CA . ILE A 1 86 ? -21.485 -5.175 16.523 1.00 93.19 86 ILE A CA 1
ATOM 667 C C . ILE A 1 86 ? -21.982 -3.731 16.654 1.00 93.19 86 ILE A C 1
ATOM 669 O O . ILE A 1 86 ? -22.767 -3.302 15.816 1.00 93.19 86 ILE A O 1
ATOM 673 N N . LEU A 1 87 ? -21.463 -2.946 17.610 1.00 95.56 87 LEU A N 1
ATOM 674 C CA . LEU A 1 87 ? -21.773 -1.511 17.709 1.00 95.56 87 LEU A CA 1
ATOM 675 C C . LEU A 1 87 ? -21.444 -0.767 16.409 1.00 95.56 87 LEU A C 1
ATOM 677 O O . LEU A 1 87 ? -22.255 0.017 15.928 1.00 95.56 87 LEU A O 1
ATOM 681 N N . GLY A 1 88 ? -20.286 -1.054 15.808 1.00 93.12 88 GLY A N 1
ATOM 682 C CA . GLY A 1 88 ? -19.895 -0.480 14.518 1.00 93.12 88 GLY A CA 1
ATOM 683 C C . GLY A 1 88 ? -20.812 -0.860 13.353 1.00 93.12 88 GLY A C 1
ATOM 684 O O . GLY A 1 88 ? -20.983 -0.067 12.434 1.00 93.12 88 GLY A O 1
ATOM 685 N N . ALA A 1 89 ? -21.389 -2.063 13.377 1.00 91.06 89 ALA A N 1
ATOM 686 C CA . ALA A 1 89 ? -22.313 -2.530 12.346 1.00 91.06 89 ALA A CA 1
ATOM 687 C C . ALA A 1 89 ? -23.725 -1.951 12.521 1.00 91.06 89 ALA A C 1
ATOM 689 O O . ALA A 1 89 ? -24.352 -1.569 11.539 1.00 91.06 89 ALA A O 1
ATOM 690 N N . LEU A 1 90 ? -24.206 -1.852 13.764 1.00 91.06 90 LEU A N 1
ATOM 691 C CA . LEU A 1 90 ? -25.506 -1.254 14.083 1.00 91.06 90 LEU A CA 1
ATOM 692 C C . LEU A 1 90 ? -25.511 0.259 13.823 1.00 91.06 90 LEU A C 1
ATOM 694 O O . LEU A 1 90 ? -26.495 0.813 13.325 1.00 91.06 90 LEU A O 1
ATOM 698 N N . GLY A 1 91 ? -24.408 0.929 14.161 1.00 89.56 91 GLY A N 1
ATOM 699 C CA . GLY A 1 91 ? -24.251 2.368 14.016 1.00 89.56 91 GLY A CA 1
ATOM 700 C C . GLY A 1 91 ? -25.273 3.189 14.814 1.00 89.56 91 GLY A C 1
ATOM 701 O O . GLY A 1 91 ? -25.910 2.704 15.749 1.00 89.56 91 GLY A O 1
ATOM 702 N N . GLY A 1 92 ? -25.434 4.456 14.429 1.00 91.19 92 GLY A N 1
ATOM 703 C CA . GLY A 1 92 ? -26.279 5.425 15.134 1.00 91.19 92 GLY A CA 1
ATOM 704 C C . GLY A 1 92 ? -25.549 6.172 16.254 1.00 91.19 92 GLY A C 1
ATOM 705 O O . GLY A 1 92 ? -24.456 5.788 16.676 1.00 91.19 92 GLY A O 1
ATOM 706 N N . GLU A 1 93 ? -26.167 7.252 16.734 1.00 93.62 93 GLU A N 1
ATOM 707 C CA . GLU A 1 93 ? -25.557 8.199 17.682 1.00 93.62 93 GLU A CA 1
ATOM 708 C C . GLU A 1 93 ? -25.146 7.532 19.001 1.00 93.62 93 GLU A C 1
ATOM 710 O O . GLU A 1 93 ? -24.060 7.779 19.523 1.00 93.62 93 GLU A O 1
ATOM 715 N N . LYS A 1 94 ? -25.983 6.623 19.515 1.00 94.12 94 LYS A N 1
ATOM 716 C CA . LYS A 1 94 ? -25.724 5.878 20.755 1.00 94.12 94 LYS A CA 1
ATOM 717 C C . LYS A 1 94 ? -24.502 4.963 20.638 1.00 94.12 94 LYS A C 1
ATOM 719 O O . LYS A 1 94 ? -23.666 4.938 21.543 1.00 94.12 94 LYS A O 1
ATOM 724 N N . ALA A 1 95 ? -24.366 4.245 19.519 1.00 95.19 95 ALA A N 1
ATOM 725 C CA . ALA A 1 95 ? -23.183 3.432 19.243 1.00 95.19 95 ALA A CA 1
ATOM 726 C C . ALA A 1 95 ? -21.938 4.308 19.092 1.00 95.19 95 ALA A C 1
ATOM 728 O O . ALA A 1 95 ? -20.908 4.015 19.696 1.00 95.19 95 ALA A O 1
ATOM 729 N N . GLU A 1 96 ? -22.039 5.400 18.327 1.00 96.00 96 GLU A N 1
ATOM 730 C CA . GLU A 1 96 ? -20.931 6.330 18.117 1.00 96.00 96 GLU A CA 1
ATOM 731 C C . GLU A 1 96 ? -20.429 6.890 19.449 1.00 96.00 96 GLU A C 1
ATOM 733 O O . GLU A 1 96 ? -19.243 6.769 19.740 1.00 96.00 96 GLU A O 1
ATOM 738 N N . ALA A 1 97 ? -21.316 7.395 20.310 1.00 95.81 97 ALA A N 1
ATOM 739 C CA . ALA A 1 97 ? -20.955 7.936 21.620 1.00 95.81 97 ALA A CA 1
ATOM 740 C C . ALA A 1 97 ? -20.166 6.933 22.481 1.00 95.81 97 ALA A C 1
ATOM 742 O O . ALA A 1 97 ? -19.135 7.280 23.063 1.00 95.81 97 ALA A O 1
ATOM 743 N N . VAL A 1 98 ? -20.604 5.671 22.517 1.00 95.88 98 VAL A N 1
ATOM 744 C CA . VAL A 1 98 ? -19.907 4.596 23.241 1.00 95.88 98 VAL A CA 1
ATOM 745 C C . VAL A 1 98 ? -18.540 4.308 22.615 1.00 95.88 98 VAL A C 1
ATOM 747 O O . VAL A 1 98 ? -17.550 4.155 23.328 1.00 95.88 98 VAL A O 1
ATOM 750 N N . LEU A 1 99 ? -18.449 4.256 21.287 1.00 96.56 99 LEU A N 1
ATOM 751 C CA . LEU A 1 99 ? -17.189 4.011 20.584 1.00 96.56 99 LEU A CA 1
ATOM 752 C C . LEU A 1 99 ? -16.182 5.155 20.771 1.00 96.56 99 LEU A C 1
ATOM 754 O O . LEU A 1 99 ? -14.988 4.887 20.918 1.00 96.56 99 LEU A O 1
ATOM 758 N N . LEU A 1 100 ? -16.643 6.409 20.809 1.00 95.25 100 LEU A N 1
ATOM 759 C CA . LEU A 1 100 ? -15.809 7.578 21.101 1.00 95.25 100 LEU A CA 1
ATOM 760 C C . LEU A 1 100 ? -15.228 7.504 22.521 1.00 95.25 100 LEU A C 1
ATOM 762 O O . LEU A 1 100 ? -14.034 7.747 22.700 1.00 95.25 100 LEU A O 1
ATOM 766 N N . ASP A 1 101 ? -16.036 7.125 23.516 1.00 94.31 101 ASP A N 1
ATOM 767 C CA . ASP A 1 101 ? -15.573 6.924 24.896 1.00 94.31 101 ASP A CA 1
ATOM 768 C C . ASP A 1 101 ? -14.489 5.835 24.975 1.00 94.31 101 ASP A C 1
ATOM 770 O O . ASP A 1 101 ? -13.406 6.047 25.529 1.00 94.31 101 ASP A O 1
ATOM 774 N N . ILE A 1 102 ? -14.719 4.695 24.317 1.00 93.38 102 ILE A N 1
ATOM 775 C CA . ILE A 1 102 ? -13.742 3.599 24.248 1.00 93.38 102 ILE A CA 1
ATOM 776 C C . ILE A 1 102 ? -12.444 4.069 23.584 1.00 93.38 102 ILE A C 1
ATOM 778 O O . ILE A 1 102 ? -11.359 3.783 24.097 1.00 93.38 102 ILE A O 1
ATOM 782 N N . ALA A 1 103 ? -12.532 4.800 22.470 1.00 91.88 103 ALA A N 1
ATOM 783 C CA . ALA A 1 103 ? -11.369 5.299 21.741 1.00 91.88 103 ALA A CA 1
ATOM 784 C C . ALA A 1 103 ? -10.532 6.306 22.555 1.00 91.88 103 ALA A C 1
ATOM 786 O O . ALA A 1 103 ? -9.330 6.428 22.324 1.00 91.88 103 ALA A O 1
ATOM 787 N N . LYS A 1 104 ? -11.120 6.990 23.540 1.00 88.81 104 LYS A N 1
ATOM 788 C CA . LYS A 1 104 ? -10.387 7.905 24.428 1.00 88.81 104 LYS A CA 1
ATOM 789 C C . LYS A 1 104 ? -9.774 7.186 25.628 1.00 88.81 104 LYS A C 1
ATOM 791 O O . LYS A 1 104 ? -8.606 7.407 25.949 1.00 88.81 104 LYS A O 1
ATOM 796 N N . ASN A 1 105 ? -10.535 6.281 26.241 1.00 87.81 105 ASN A N 1
ATOM 797 C CA . ASN A 1 105 ? -10.253 5.793 27.592 1.00 87.81 105 ASN A CA 1
ATOM 798 C C . ASN A 1 105 ? -9.713 4.356 27.666 1.00 87.81 105 ASN A C 1
ATOM 800 O O . ASN A 1 105 ? -9.319 3.903 28.740 1.00 87.81 105 ASN A O 1
ATOM 804 N N . SER A 1 106 ? -9.689 3.611 26.556 1.00 85.38 106 SER A N 1
ATOM 805 C CA . SER A 1 106 ? -9.349 2.182 26.586 1.00 85.38 106 SER A CA 1
ATOM 806 C C . SER A 1 106 ? -7.895 1.845 26.244 1.00 85.38 106 SER A C 1
ATOM 808 O O . SER A 1 106 ? -7.140 2.636 25.679 1.00 85.38 106 SER A O 1
ATOM 810 N N . THR A 1 107 ? -7.525 0.600 26.559 1.00 81.62 107 THR A N 1
ATOM 811 C CA . THR A 1 107 ? -6.251 -0.028 26.183 1.00 81.62 107 THR A CA 1
ATOM 812 C C . THR A 1 107 ? -6.152 -0.272 24.674 1.00 81.62 107 THR A C 1
ATOM 814 O O . THR A 1 107 ? -7.161 -0.285 23.967 1.00 81.62 107 THR A O 1
ATOM 817 N N . GLU A 1 108 ? -4.935 -0.543 24.184 1.00 79.50 108 GLU A N 1
ATOM 818 C CA . GLU A 1 108 ? -4.595 -0.734 22.760 1.00 79.50 108 GLU A CA 1
ATOM 819 C C . GLU A 1 108 ? -5.605 -1.596 21.976 1.00 79.50 108 GLU A C 1
ATOM 821 O O . GLU A 1 108 ? -5.981 -1.257 20.853 1.00 79.50 108 GLU A O 1
ATOM 826 N N . ARG A 1 109 ? -6.075 -2.707 22.557 1.00 83.88 109 ARG A N 1
ATOM 827 C CA . ARG A 1 109 ? -6.924 -3.671 21.846 1.00 83.88 109 ARG A CA 1
ATOM 828 C C . ARG A 1 109 ? -8.338 -3.144 21.596 1.00 83.88 109 ARG A C 1
ATOM 830 O O . ARG A 1 109 ? -8.806 -3.188 20.458 1.00 83.88 109 ARG A O 1
ATOM 837 N N . LYS A 1 110 ? -8.986 -2.625 22.643 1.00 88.50 110 LYS A N 1
ATOM 838 C CA . LYS A 1 110 ? -10.326 -2.022 22.554 1.00 88.50 110 LYS A CA 1
ATOM 839 C C . LYS A 1 110 ? -10.277 -0.692 21.803 1.00 88.50 110 LYS A C 1
ATOM 841 O O . LYS A 1 110 ? -11.151 -0.438 20.984 1.00 88.50 110 LYS A O 1
ATOM 846 N N . TYR A 1 111 ? -9.210 0.086 21.999 1.00 90.19 111 TYR A N 1
ATOM 847 C CA . TYR A 1 111 ? -8.905 1.286 21.220 1.00 90.19 111 TYR A CA 1
ATOM 848 C C . TYR A 1 111 ? -8.914 0.985 19.719 1.00 90.19 111 TYR A C 1
ATOM 850 O O . TYR A 1 111 ? -9.690 1.570 18.967 1.00 90.19 111 TYR A O 1
ATOM 858 N N . ARG A 1 112 ? -8.126 -0.009 19.286 1.00 89.88 112 ARG A N 1
ATOM 859 C CA . ARG A 1 112 ? -8.079 -0.430 17.883 1.00 89.88 112 ARG A CA 1
ATOM 860 C C . ARG A 1 112 ? -9.462 -0.823 17.370 1.00 89.88 112 ARG A C 1
ATOM 862 O O . ARG A 1 112 ? -9.865 -0.356 16.310 1.00 89.88 112 ARG A O 1
ATOM 869 N N . ALA A 1 113 ? -10.178 -1.679 18.100 1.00 91.50 113 ALA A N 1
ATOM 870 C CA . ALA A 1 113 ? -11.506 -2.135 17.698 1.00 91.50 113 ALA A CA 1
ATOM 871 C C . ALA A 1 113 ? -12.490 -0.963 17.533 1.00 91.50 113 ALA A C 1
ATOM 873 O O . ALA A 1 113 ? -13.213 -0.917 16.538 1.00 91.50 113 ALA A O 1
ATOM 874 N N . ALA A 1 114 ? -12.463 0.006 18.453 1.00 94.31 114 ALA A N 1
ATOM 875 C CA . ALA A 1 114 ? -13.340 1.169 18.412 1.00 94.31 114 ALA A CA 1
ATOM 876 C C . ALA A 1 114 ? -13.074 2.051 17.191 1.00 94.31 114 ALA A C 1
ATOM 878 O O . ALA A 1 114 ? -14.010 2.436 16.500 1.00 94.31 114 ALA A O 1
ATOM 879 N N . LEU A 1 115 ? -11.808 2.303 16.853 1.00 93.06 115 LEU A N 1
ATOM 880 C CA . LEU A 1 115 ? -11.485 3.097 15.668 1.00 93.06 115 LEU A CA 1
ATOM 881 C C . LEU A 1 115 ? -11.903 2.420 14.358 1.00 93.06 115 LEU A C 1
ATOM 883 O O . LEU A 1 115 ? -12.334 3.096 13.426 1.00 93.06 115 LEU A O 1
ATOM 887 N N . TYR A 1 116 ? -11.803 1.090 14.276 1.00 90.88 116 TYR A N 1
ATOM 888 C CA . TYR A 1 116 ? -12.318 0.346 13.124 1.00 90.88 116 TYR A CA 1
ATOM 889 C C . TYR A 1 116 ? -13.839 0.425 13.017 1.00 90.88 116 TYR A C 1
ATOM 891 O O . TYR A 1 116 ? -14.358 0.590 11.915 1.00 90.88 116 TYR A O 1
ATOM 899 N N . ALA A 1 117 ? -14.543 0.323 14.143 1.00 93.38 117 ALA A N 1
ATOM 900 C CA . ALA A 1 117 ? -15.988 0.492 14.183 1.00 93.38 117 ALA A CA 1
ATOM 901 C C . ALA A 1 117 ? -16.388 1.910 13.732 1.00 93.38 117 ALA A C 1
ATOM 903 O O . ALA A 1 117 ? -17.176 2.046 12.801 1.00 93.38 117 ALA A O 1
ATOM 904 N N . LEU A 1 118 ? -15.750 2.951 14.282 1.00 93.62 118 LEU A N 1
ATOM 905 C CA . LEU A 1 118 ? -15.958 4.352 13.883 1.00 93.62 118 LEU A CA 1
ATOM 906 C C . LEU A 1 118 ? -15.668 4.586 12.393 1.00 93.62 118 LEU A C 1
ATOM 908 O O . LEU A 1 118 ? -16.418 5.295 11.722 1.00 93.62 118 LEU A O 1
ATOM 912 N N . LYS A 1 119 ? -14.615 3.961 11.850 1.00 90.31 119 LYS A N 1
ATOM 913 C CA . LYS A 1 119 ? -14.313 3.984 10.411 1.00 90.31 119 LYS A CA 1
ATOM 914 C C . LYS A 1 119 ? -15.446 3.368 9.594 1.00 90.31 119 LYS A C 1
ATOM 916 O O . LYS A 1 119 ? -15.889 3.981 8.628 1.00 90.31 119 LYS A O 1
ATOM 921 N N . ASN A 1 120 ? -15.892 2.163 9.944 1.00 87.81 120 ASN A N 1
ATOM 922 C CA . ASN A 1 120 ? -16.941 1.466 9.196 1.00 87.81 120 ASN A CA 1
ATOM 923 C C . ASN A 1 120 ? -18.263 2.246 9.219 1.00 87.81 120 ASN A C 1
ATOM 925 O O . ASN A 1 120 ? -18.966 2.282 8.213 1.00 87.81 120 ASN A O 1
ATOM 929 N N . MET A 1 121 ? -18.532 2.945 10.323 1.00 90.38 121 MET A N 1
ATOM 930 C CA . MET A 1 121 ? -19.658 3.869 10.464 1.00 90.38 121 MET A CA 1
ATOM 931 C C . MET A 1 121 ? -19.489 5.186 9.697 1.00 90.38 121 MET A C 1
ATOM 933 O O . MET A 1 121 ? -20.437 5.960 9.622 1.00 90.38 121 MET A O 1
ATOM 937 N N . LYS A 1 122 ? -18.301 5.475 9.149 1.00 89.12 122 LYS A N 1
ATOM 938 C CA . LYS A 1 122 ? -17.944 6.776 8.558 1.00 89.12 122 LYS A CA 1
ATOM 939 C C . LYS A 1 122 ? -18.158 7.946 9.531 1.00 89.12 122 LYS A C 1
ATOM 941 O O . LYS A 1 122 ? -18.581 9.025 9.125 1.00 89.12 122 LYS A O 1
ATOM 946 N N . SER A 1 123 ? -17.853 7.732 10.813 1.00 91.19 123 SER A N 1
ATOM 947 C CA . SER A 1 123 ? -17.962 8.757 11.856 1.00 91.19 123 SER A CA 1
ATOM 948 C C . SER A 1 123 ? -17.165 10.013 11.489 1.00 91.19 123 SER A C 1
ATOM 950 O O . SER A 1 123 ? -15.954 9.948 11.253 1.00 91.19 123 SER A O 1
ATOM 952 N N . GLY A 1 124 ? -17.822 11.178 11.526 1.00 90.44 124 GLY A N 1
ATOM 953 C CA . GLY A 1 124 ? -17.171 12.478 11.321 1.00 90.44 124 GLY A CA 1
ATOM 954 C C . GLY A 1 124 ? -16.162 12.838 12.421 1.00 90.44 124 GLY A C 1
ATOM 955 O O . GLY A 1 124 ? -15.332 13.727 12.240 1.00 90.44 124 GLY A O 1
ATOM 956 N N . LYS A 1 125 ? -16.195 12.123 13.552 1.00 91.94 125 LYS A N 1
ATOM 957 C CA . LYS A 1 125 ? -15.314 12.318 14.710 1.00 91.94 125 LYS A CA 1
ATOM 958 C C . LYS A 1 125 ? -14.040 11.477 14.670 1.00 91.94 125 LYS A C 1
ATOM 960 O O . LYS A 1 125 ? -13.121 11.739 15.444 1.00 91.94 125 LYS A O 1
ATOM 965 N N . LEU A 1 126 ? -13.931 10.511 13.751 1.00 91.06 126 LEU A N 1
ATOM 966 C CA . LEU A 1 126 ? -12.747 9.651 13.654 1.00 91.06 126 LEU A CA 1
ATOM 967 C C . LEU A 1 126 ? -11.464 10.463 13.435 1.00 91.06 126 LEU A C 1
ATOM 969 O O . LEU A 1 126 ? -10.460 10.218 14.101 1.00 91.06 126 LEU A O 1
ATOM 973 N N . ARG A 1 127 ? -11.496 11.443 12.523 1.00 90.31 127 ARG A N 1
ATOM 974 C CA . ARG A 1 127 ? -10.331 12.294 12.248 1.00 90.31 127 ARG A CA 1
ATOM 975 C C . ARG A 1 127 ? -9.899 13.062 13.495 1.00 90.31 127 ARG A C 1
ATOM 977 O O . ARG A 1 127 ? -8.714 13.076 13.800 1.00 90.31 127 ARG A O 1
ATOM 984 N N . GLU A 1 128 ? -10.848 13.661 14.213 1.00 91.19 128 GLU A N 1
ATOM 985 C CA . GLU A 1 128 ? -10.595 14.434 15.437 1.00 91.19 128 GLU A CA 1
ATOM 986 C C . GLU A 1 128 ? -9.815 13.601 16.464 1.00 91.19 128 GLU A C 1
ATOM 988 O O . GLU A 1 128 ? -8.753 14.026 16.910 1.00 91.19 128 GLU A O 1
ATOM 993 N N . ILE A 1 129 ? -10.265 12.370 16.738 1.00 90.62 129 ILE A N 1
ATOM 994 C CA . ILE A 1 129 ? -9.595 11.456 17.678 1.00 90.62 129 ILE A CA 1
ATOM 995 C C . ILE A 1 129 ? -8.172 11.115 17.231 1.00 90.62 129 ILE A C 1
ATOM 997 O O . ILE A 1 129 ? -7.249 11.080 18.045 1.00 90.62 129 ILE A O 1
ATOM 1001 N N . ILE A 1 130 ? -7.987 10.826 15.942 1.00 90.62 130 ILE A N 1
ATOM 1002 C CA . ILE A 1 130 ? -6.669 10.473 15.407 1.00 90.62 130 ILE A CA 1
ATOM 1003 C C . ILE A 1 130 ? -5.714 11.660 15.554 1.00 90.62 130 ILE A C 1
ATOM 1005 O O . ILE A 1 130 ? -4.585 11.477 16.004 1.00 90.62 130 ILE A O 1
ATOM 1009 N N . MET A 1 131 ? -6.164 12.871 15.218 1.00 90.75 131 MET A N 1
ATOM 1010 C CA . MET A 1 131 ? -5.340 14.075 15.330 1.00 90.75 131 MET A CA 1
ATOM 1011 C C . MET A 1 131 ? -5.022 14.417 16.783 1.00 90.75 131 MET A C 1
ATOM 1013 O O . MET A 1 131 ? -3.878 14.762 17.073 1.00 90.75 131 MET A O 1
ATOM 1017 N N . GLU A 1 132 ? -5.986 14.276 17.696 1.00 89.44 132 GLU A N 1
ATOM 1018 C CA . GLU A 1 132 ? -5.769 14.451 19.134 1.00 89.44 132 GLU A CA 1
ATOM 1019 C C . GLU A 1 132 ? -4.663 13.511 19.635 1.00 89.44 132 GLU A C 1
ATOM 1021 O O . GLU A 1 132 ? -3.711 13.962 20.268 1.00 89.44 132 GLU A O 1
ATOM 1026 N N . GLU A 1 133 ? -4.735 12.218 19.297 1.00 88.69 133 GLU A N 1
ATOM 1027 C CA . GLU A 1 133 ? -3.744 11.228 19.729 1.00 88.69 133 GLU A CA 1
ATOM 1028 C C . GLU A 1 133 ? -2.350 11.509 19.150 1.00 88.69 133 GLU A C 1
ATOM 1030 O O . GLU A 1 133 ? -1.358 11.462 19.875 1.00 88.69 133 GLU A O 1
ATOM 1035 N N . LEU A 1 134 ? -2.266 11.842 17.860 1.00 88.81 134 LEU A N 1
ATOM 1036 C CA . LEU A 1 134 ? -0.996 12.130 17.189 1.00 88.81 134 LEU A CA 1
ATOM 1037 C C . LEU A 1 134 ? -0.363 13.459 17.626 1.00 88.81 134 LEU A C 1
ATOM 1039 O O . LEU A 1 134 ? 0.846 13.632 17.482 1.00 88.81 134 LEU A O 1
ATOM 1043 N N . SER A 1 135 ? -1.157 14.391 18.157 1.00 89.06 135 SER A N 1
ATOM 1044 C CA . SER A 1 135 ? -0.686 15.712 18.592 1.00 89.06 135 SER A CA 1
ATOM 1045 C C . SER A 1 135 ? -0.150 15.731 20.024 1.00 89.06 135 SER A C 1
ATOM 1047 O O . SER A 1 135 ? 0.440 16.735 20.436 1.00 89.06 135 SER A O 1
ATOM 1049 N N . LYS A 1 136 ? -0.323 14.642 20.787 1.00 88.06 136 LYS A N 1
ATOM 1050 C CA . LYS A 1 136 ? 0.151 14.550 22.174 1.00 88.06 136 LYS A CA 1
ATOM 1051 C C . LYS A 1 136 ? 1.672 14.752 22.259 1.00 88.06 136 LYS A C 1
ATOM 1053 O O . LYS A 1 136 ? 2.404 14.263 21.396 1.00 88.06 136 L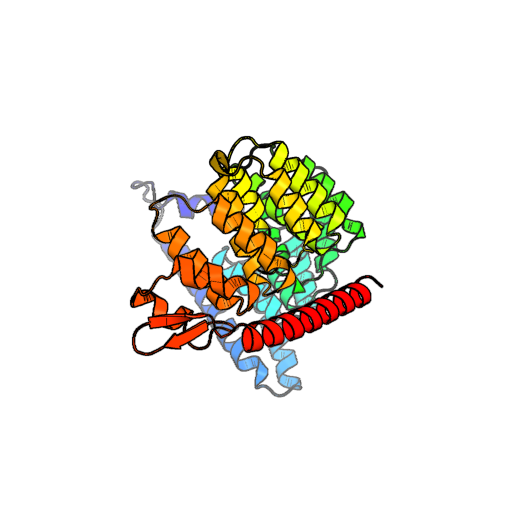YS A O 1
ATOM 1058 N N . PRO A 1 137 ? 2.175 15.458 23.293 1.00 83.38 137 PRO A N 1
ATOM 1059 C CA . PRO A 1 137 ? 3.615 15.609 23.508 1.00 83.38 137 PRO A CA 1
ATOM 1060 C C . PRO A 1 137 ? 4.321 14.262 23.696 1.00 83.38 137 PRO A C 1
ATOM 1062 O O . PRO A 1 137 ? 5.407 14.052 23.161 1.00 83.38 137 PRO A O 1
ATOM 1065 N N . GLU A 1 138 ? 3.671 13.352 24.422 1.00 83.12 138 GLU A N 1
ATOM 1066 C CA . GLU A 1 138 ? 4.126 11.985 24.649 1.00 83.12 138 GLU A CA 1
ATOM 1067 C C . GLU A 1 138 ? 3.340 11.032 23.752 1.00 83.12 138 GLU A C 1
ATOM 1069 O O . GLU A 1 138 ? 2.130 10.850 23.902 1.00 83.12 138 GLU A O 1
ATOM 1074 N N . LEU A 1 139 ? 4.040 10.441 22.787 1.00 79.06 139 LEU A N 1
ATOM 1075 C CA . LEU A 1 139 ? 3.448 9.533 21.816 1.00 79.06 139 LEU A CA 1
ATOM 1076 C C . LEU A 1 139 ? 3.305 8.129 22.407 1.00 79.06 139 LEU A C 1
ATOM 1078 O O . LEU A 1 139 ? 4.301 7.456 22.682 1.00 79.06 139 LEU A O 1
ATOM 1082 N N . ASP A 1 140 ? 2.072 7.636 22.511 1.00 81.94 140 ASP A N 1
ATOM 1083 C CA . ASP A 1 140 ? 1.826 6.220 22.774 1.00 81.94 140 ASP A CA 1
ATOM 1084 C C . ASP A 1 140 ? 2.017 5.419 21.477 1.00 81.94 140 ASP A C 1
ATOM 1086 O O . ASP A 1 140 ? 1.106 5.243 20.662 1.00 81.94 140 ASP A O 1
ATOM 1090 N N . PHE A 1 141 ? 3.228 4.896 21.277 1.00 77.88 141 PHE A N 1
ATOM 1091 C CA . PHE A 1 141 ? 3.549 4.108 20.088 1.00 77.88 141 PHE A CA 1
ATOM 1092 C C . PHE A 1 141 ? 2.695 2.843 19.930 1.00 77.88 141 PHE A C 1
ATOM 1094 O O . PHE A 1 141 ? 2.559 2.361 18.805 1.00 77.88 141 PHE A O 1
ATOM 1101 N N . LYS A 1 142 ? 2.082 2.302 20.994 1.00 80.62 142 LYS A N 1
ATOM 1102 C CA . LYS A 1 142 ? 1.136 1.182 20.862 1.00 80.62 142 LYS A CA 1
ATOM 1103 C C . LYS A 1 142 ? -0.158 1.649 20.206 1.00 80.62 142 LYS A C 1
ATOM 1105 O O . LYS A 1 142 ? -0.623 1.016 19.258 1.00 80.62 142 LYS A O 1
ATOM 1110 N N . LYS A 1 143 ? -0.688 2.800 20.625 1.00 82.19 143 LYS A N 1
ATOM 1111 C CA . LYS A 1 143 ? -1.841 3.430 19.965 1.00 82.19 143 LYS A CA 1
ATOM 1112 C C . LYS A 1 143 ? -1.520 3.852 18.534 1.00 82.19 143 LYS A C 1
ATOM 1114 O O . LYS A 1 143 ? -2.292 3.541 17.630 1.00 82.19 143 LYS A O 1
ATOM 1119 N N . ILE A 1 144 ? -0.350 4.438 18.281 1.00 82.75 144 ILE A N 1
ATOM 1120 C CA . ILE A 1 144 ? 0.079 4.774 16.912 1.00 82.75 144 ILE A CA 1
ATOM 1121 C C . ILE A 1 144 ? 0.174 3.516 16.045 1.00 82.75 144 ILE A C 1
ATOM 1123 O O . ILE A 1 144 ? -0.311 3.506 14.915 1.00 82.75 144 ILE A O 1
ATOM 1127 N N . ASN A 1 145 ? 0.725 2.420 16.570 1.00 80.31 145 ASN A N 1
ATOM 1128 C CA . ASN A 1 145 ? 0.747 1.145 15.857 1.00 80.31 145 ASN A CA 1
ATOM 1129 C C . ASN A 1 145 ? -0.667 0.635 15.548 1.00 80.31 145 ASN A C 1
ATOM 1131 O O . ASN A 1 145 ? -0.908 0.173 14.430 1.00 80.31 145 ASN A O 1
ATOM 1135 N N . ALA A 1 146 ? -1.615 0.762 16.480 1.00 80.88 146 ALA A N 1
ATOM 1136 C CA . ALA A 1 146 ? -3.017 0.423 16.239 1.00 80.88 146 ALA A CA 1
ATOM 1137 C C . ALA A 1 146 ? -3.649 1.268 15.117 1.00 80.88 146 ALA A C 1
ATOM 1139 O O . ALA A 1 146 ? -4.452 0.742 14.340 1.00 80.88 146 ALA A O 1
ATOM 1140 N N . LEU A 1 147 ? -3.237 2.532 14.977 1.00 85.00 147 LEU A N 1
ATOM 1141 C CA . LEU A 1 147 ? -3.686 3.436 13.917 1.00 85.00 147 LEU A CA 1
ATOM 1142 C C . LEU A 1 147 ? -3.143 3.080 12.525 1.00 85.00 147 LEU A C 1
ATOM 1144 O O . LEU A 1 147 ? -3.807 3.339 11.521 1.00 85.00 147 LEU A O 1
ATOM 1148 N N . THR A 1 148 ? -1.976 2.434 12.433 1.00 79.75 148 THR A N 1
ATOM 1149 C CA . THR A 1 148 ? -1.314 2.159 11.138 1.00 79.75 148 THR A CA 1
ATOM 1150 C C . THR A 1 148 ? -2.186 1.425 10.133 1.00 79.75 148 THR A C 1
ATOM 1152 O O . THR A 1 148 ? -2.081 1.635 8.926 1.00 79.75 148 THR A O 1
ATOM 1155 N N . ALA A 1 149 ? -3.054 0.542 10.610 1.00 77.31 149 ALA A N 1
ATOM 1156 C CA . ALA A 1 149 ? -3.902 -0.240 9.736 1.00 77.31 149 ALA A CA 1
ATOM 1157 C C . ALA A 1 149 ? -5.070 0.584 9.156 1.00 77.31 149 ALA A C 1
ATOM 1159 O O . ALA A 1 149 ? -5.571 0.238 8.089 1.00 77.31 149 ALA A O 1
ATOM 1160 N N . LEU A 1 150 ? -5.433 1.704 9.795 1.00 83.62 150 LEU A N 1
ATOM 1161 C CA . LEU A 1 150 ? -6.313 2.730 9.227 1.00 83.62 150 LEU A CA 1
ATOM 1162 C C . LEU A 1 150 ? -5.557 3.602 8.220 1.00 83.62 150 LEU A C 1
ATOM 1164 O O . LEU A 1 150 ? -6.113 3.956 7.187 1.00 83.62 150 LEU A O 1
ATOM 1168 N N . PHE A 1 151 ? -4.280 3.891 8.484 1.00 81.69 151 PHE A N 1
ATOM 1169 C CA . PHE A 1 151 ? -3.431 4.706 7.605 1.00 81.69 151 PHE A CA 1
ATOM 1170 C C . PHE A 1 151 ? -3.103 4.015 6.278 1.00 81.69 151 PHE A C 1
ATOM 1172 O O . PHE A 1 151 ? -2.928 4.662 5.254 1.00 81.69 151 PHE A O 1
ATOM 1179 N N . ARG A 1 152 ? -3.010 2.680 6.278 1.00 71.69 152 ARG A N 1
ATOM 1180 C CA . ARG A 1 152 ? -2.684 1.901 5.071 1.00 71.69 152 ARG A CA 1
ATOM 1181 C C . ARG A 1 152 ? -3.756 1.959 3.992 1.00 71.69 152 ARG A C 1
ATOM 1183 O O . ARG A 1 152 ? -3.441 1.662 2.834 1.00 71.69 152 ARG A O 1
ATOM 1190 N N . ASP A 1 153 ? -4.984 2.247 4.392 1.00 74.94 153 ASP A N 1
ATOM 1191 C CA . ASP A 1 153 ? -6.139 2.267 3.520 1.00 74.94 153 ASP A CA 1
ATOM 1192 C C . ASP A 1 153 ? -6.394 3.695 3.038 1.00 74.94 153 ASP A C 1
ATOM 1194 O O . ASP A 1 153 ? -6.985 4.524 3.732 1.00 74.94 153 ASP A O 1
ATOM 1198 N N . SER A 1 154 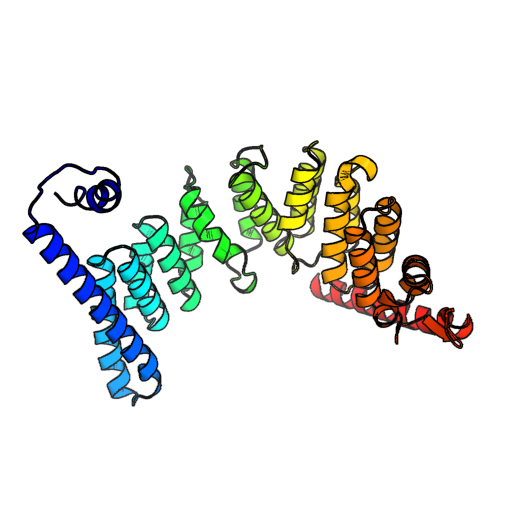? -5.893 3.967 1.834 1.00 62.19 154 SER A N 1
ATOM 1199 C CA . SER A 1 154 ? -5.914 5.285 1.204 1.00 62.19 154 SER A CA 1
ATOM 1200 C C . SER A 1 154 ? -7.328 5.782 0.897 1.00 62.19 154 SER A C 1
ATOM 1202 O O . SER A 1 154 ? -7.487 6.956 0.597 1.00 62.19 154 SER A O 1
ATOM 1204 N N . SER A 1 155 ? -8.369 4.940 0.988 1.00 63.81 155 SER A N 1
ATOM 1205 C CA . SER A 1 155 ? -9.756 5.408 0.856 1.00 63.81 155 SER A CA 1
ATOM 1206 C C . SER A 1 155 ? -10.251 6.186 2.073 1.00 63.81 155 SER A C 1
ATOM 1208 O O . SER A 1 155 ? -11.319 6.787 2.012 1.00 63.81 155 SER A O 1
ATOM 1210 N N . ASN A 1 156 ? -9.528 6.148 3.196 1.00 67.50 156 ASN A N 1
ATOM 1211 C CA . ASN A 1 156 ? -10.016 6.743 4.437 1.00 67.50 156 ASN A CA 1
ATOM 1212 C C . ASN A 1 156 ? -9.889 8.268 4.470 1.00 67.50 156 ASN A C 1
ATOM 1214 O O . ASN A 1 156 ? -10.521 8.869 5.331 1.00 67.50 156 ASN A O 1
ATOM 1218 N N . ASN A 1 157 ? -9.082 8.878 3.585 1.00 74.94 157 ASN A N 1
ATOM 1219 C CA . ASN A 1 157 ? -8.862 10.332 3.492 1.00 74.94 157 ASN A CA 1
ATOM 1220 C C . ASN A 1 157 ? -8.748 11.036 4.866 1.00 74.94 157 ASN A C 1
ATOM 1222 O O . ASN A 1 157 ? -9.231 12.150 5.048 1.00 74.94 157 ASN A O 1
ATOM 1226 N N . ILE A 1 158 ? -8.144 10.362 5.857 1.00 86.06 158 ILE A N 1
ATOM 1227 C CA . ILE A 1 158 ? -8.059 10.864 7.241 1.00 86.06 158 ILE A CA 1
ATOM 1228 C C . ILE A 1 158 ? -7.160 12.098 7.293 1.00 86.06 158 ILE A C 1
ATOM 1230 O O . ILE A 1 158 ? -7.445 13.055 8.013 1.00 86.06 158 ILE A O 1
ATOM 1234 N N . PHE A 1 159 ? -6.066 12.049 6.538 1.00 88.62 159 PHE A N 1
ATOM 1235 C CA . PHE A 1 159 ? -5.056 13.089 6.511 1.00 88.62 159 PHE A CA 1
ATOM 1236 C C . PHE A 1 159 ? -5.225 13.977 5.294 1.00 88.62 159 PHE A C 1
ATOM 1238 O O . PHE A 1 159 ? -5.600 13.514 4.217 1.00 88.62 159 PHE A O 1
ATOM 1245 N N . GLN A 1 160 ? -4.901 15.244 5.495 1.00 91.06 160 GLN A N 1
ATOM 1246 C CA . GLN A 1 160 ? -4.881 16.284 4.483 1.00 91.06 160 GLN A CA 1
ATOM 1247 C C . GLN A 1 160 ? -3.467 16.857 4.371 1.00 91.06 160 GLN A C 1
ATOM 1249 O O . GLN A 1 160 ? -2.582 16.548 5.175 1.00 91.06 160 GLN A O 1
ATOM 1254 N N . LYS A 1 161 ? -3.230 17.682 3.351 1.00 91.50 161 LYS A N 1
ATOM 1255 C CA . LYS A 1 161 ? -1.900 18.236 3.075 1.00 91.50 161 LYS A CA 1
ATOM 1256 C C . LYS A 1 161 ? -1.381 19.092 4.239 1.00 91.50 161 LYS A C 1
ATOM 1258 O O . LYS A 1 161 ? -0.186 19.100 4.522 1.00 91.50 161 LYS A O 1
ATOM 1263 N N . GLU A 1 162 ? -2.284 19.745 4.957 1.00 93.75 162 GLU A N 1
ATOM 1264 C CA . GLU A 1 162 ? -2.023 20.586 6.126 1.00 93.75 162 GLU A CA 1
ATOM 1265 C C . GLU A 1 162 ? -1.503 19.777 7.326 1.00 93.75 162 GLU A C 1
ATOM 1267 O O . GLU A 1 162 ? -0.881 20.345 8.220 1.00 93.75 162 GLU A O 1
ATOM 1272 N N . ASP A 1 163 ? -1.694 18.451 7.331 1.00 93.38 163 ASP A N 1
ATOM 1273 C CA . ASP A 1 163 ? -1.236 17.551 8.396 1.00 93.38 163 ASP A CA 1
ATOM 1274 C C . ASP A 1 163 ? 0.225 17.091 8.205 1.00 93.38 163 ASP A C 1
ATOM 1276 O O . ASP A 1 163 ? 0.791 16.425 9.077 1.00 93.38 163 ASP A O 1
ATOM 1280 N N . ILE A 1 164 ? 0.873 17.437 7.083 1.00 94.25 164 ILE A N 1
ATOM 1281 C CA . ILE A 1 164 ? 2.271 17.064 6.805 1.00 94.25 164 ILE A CA 1
ATOM 1282 C C . ILE A 1 164 ? 3.235 17.494 7.929 1.00 94.25 164 ILE A C 1
ATOM 1284 O O . ILE A 1 164 ? 4.020 16.645 8.359 1.00 94.25 164 ILE A O 1
ATOM 1288 N N . PRO A 1 165 ? 3.181 18.727 8.481 1.00 94.69 165 PRO A N 1
ATOM 1289 C CA . PRO A 1 165 ? 4.073 19.134 9.569 1.00 94.69 165 PRO A CA 1
ATOM 1290 C C . PRO A 1 165 ? 3.958 18.247 10.816 1.00 94.69 165 PRO A C 1
ATOM 1292 O O . PRO A 1 165 ? 4.962 17.960 11.474 1.00 94.69 165 PRO A O 1
ATOM 1295 N N . LEU A 1 166 ? 2.751 17.758 11.127 1.00 92.31 166 LEU A N 1
ATOM 1296 C CA . LEU A 1 166 ? 2.544 16.807 12.219 1.00 92.31 166 LEU A CA 1
ATOM 1297 C C . LEU A 1 166 ? 3.249 15.480 11.916 1.00 92.31 166 LEU A C 1
ATOM 1299 O O . LEU A 1 166 ? 3.977 14.965 12.763 1.00 92.31 166 LEU A O 1
ATOM 1303 N N . MET A 1 167 ? 3.102 14.948 10.700 1.00 92.19 167 MET A N 1
ATOM 1304 C CA . MET A 1 167 ? 3.785 13.713 10.292 1.00 92.19 167 MET A CA 1
ATOM 1305 C C . MET A 1 167 ? 5.309 13.853 10.299 1.00 92.19 167 MET A C 1
ATOM 1307 O O . MET A 1 167 ? 6.004 12.922 10.702 1.00 92.19 167 MET A O 1
ATOM 1311 N N . GLU A 1 168 ? 5.848 15.010 9.915 1.00 92.62 168 GLU A N 1
ATOM 1312 C CA . GLU A 1 168 ? 7.285 15.294 10.008 1.00 92.62 168 GLU A CA 1
ATOM 1313 C C . GLU A 1 168 ? 7.779 15.318 11.460 1.00 92.62 168 GLU A C 1
ATOM 1315 O O . GLU A 1 168 ? 8.833 14.747 11.773 1.00 92.62 168 GLU A O 1
ATOM 1320 N N . LYS A 1 169 ? 7.002 15.921 12.370 1.00 90.44 169 LYS A N 1
ATOM 1321 C CA . LYS A 1 169 ? 7.289 15.892 13.810 1.00 90.44 169 LYS A CA 1
ATOM 1322 C C . LYS A 1 169 ? 7.307 14.453 14.332 1.00 90.44 169 LYS A C 1
ATOM 1324 O O . LYS A 1 169 ? 8.263 14.065 15.004 1.00 90.44 169 LYS A O 1
ATOM 1329 N N . LEU A 1 170 ? 6.304 13.645 13.976 1.00 89.19 170 LEU A N 1
ATOM 1330 C CA . LEU A 1 170 ? 6.232 12.225 14.347 1.00 89.19 170 LEU A CA 1
ATOM 1331 C C . LEU A 1 170 ? 7.439 11.445 13.812 1.00 89.19 170 LEU A C 1
ATOM 1333 O O . LEU A 1 170 ? 8.081 10.714 14.562 1.00 89.19 170 LEU A O 1
ATOM 1337 N N . LEU A 1 171 ? 7.797 11.642 12.540 1.00 89.19 171 LEU A N 1
ATOM 1338 C CA . LEU A 1 171 ? 8.966 11.022 11.908 1.00 89.19 171 LEU A CA 1
ATOM 1339 C C . LEU A 1 171 ? 10.275 11.342 12.636 1.00 89.19 171 LEU A C 1
ATOM 1341 O O . LEU A 1 171 ? 11.141 10.470 12.747 1.00 89.19 171 LEU A O 1
ATOM 1345 N N . SER A 1 172 ? 10.404 12.574 13.128 1.00 86.00 172 SER A N 1
ATOM 1346 C CA . SER A 1 172 ? 11.577 13.054 13.864 1.00 86.00 172 SER A CA 1
ATOM 1347 C C . SER A 1 172 ? 11.674 12.455 15.271 1.00 86.00 172 SER A C 1
ATOM 1349 O O . SER A 1 172 ? 12.779 12.275 15.777 1.00 86.00 172 SER A O 1
ATOM 1351 N N . GLY A 1 173 ? 10.533 12.116 15.884 1.00 83.25 173 GLY A N 1
ATOM 1352 C CA . GLY A 1 173 ? 10.457 11.461 17.194 1.00 83.25 173 GLY A CA 1
ATOM 1353 C C . GLY A 1 173 ? 10.665 9.942 17.166 1.00 83.25 173 GLY A C 1
ATOM 1354 O O . GLY A 1 173 ? 10.848 9.330 18.215 1.00 83.25 173 GLY A O 1
ATOM 1355 N N . LEU A 1 174 ? 10.647 9.310 15.987 1.00 83.56 174 LEU A N 1
ATOM 1356 C CA . LEU A 1 174 ? 10.921 7.877 15.851 1.00 83.56 174 LEU A CA 1
ATOM 1357 C C . LEU A 1 174 ? 12.417 7.588 16.016 1.00 83.56 174 LEU A C 1
ATOM 1359 O O . LEU A 1 174 ? 13.243 8.247 15.381 1.00 83.56 174 LEU A O 1
ATOM 1363 N N . ASP A 1 175 ? 12.757 6.527 16.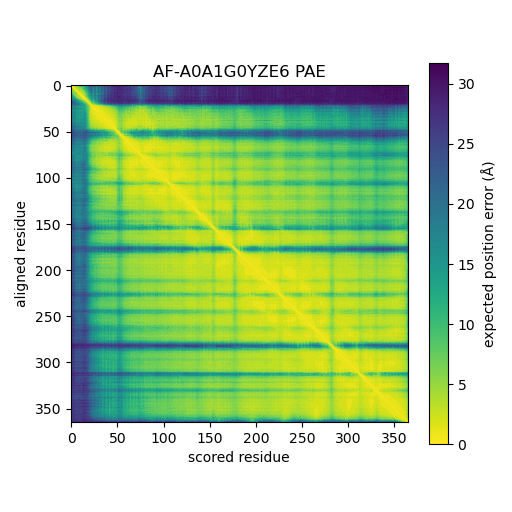759 1.00 75.75 175 ASP A N 1
ATOM 1364 C CA . ASP A 1 175 ? 14.142 6.048 16.883 1.00 75.75 175 ASP A CA 1
ATOM 1365 C C . ASP A 1 175 ? 14.813 5.945 15.502 1.00 75.75 175 ASP A C 1
ATOM 1367 O O . ASP A 1 175 ? 14.225 5.456 14.530 1.00 75.75 175 ASP A O 1
ATOM 1371 N N . LYS A 1 176 ? 16.043 6.457 15.411 1.00 68.12 176 LYS A N 1
ATOM 1372 C CA . LYS A 1 176 ? 16.811 6.621 14.175 1.00 68.12 176 LYS A CA 1
ATOM 1373 C C . LYS A 1 176 ? 17.135 5.288 13.505 1.00 68.12 176 LYS A C 1
ATOM 1375 O O . LYS A 1 176 ? 17.342 5.287 12.284 1.00 68.12 176 LYS A O 1
ATOM 1380 N N . THR A 1 177 ? 17.147 4.190 14.264 1.00 61.50 177 THR A N 1
ATOM 1381 C CA . THR A 1 177 ? 17.338 2.837 13.728 1.00 61.50 177 THR A CA 1
ATOM 1382 C C . THR A 1 177 ? 16.110 2.390 12.920 1.00 61.50 177 THR A C 1
ATOM 1384 O O . THR A 1 177 ? 14.973 2.755 13.230 1.00 61.50 177 THR A O 1
ATOM 1387 N N . ALA A 1 178 ? 16.295 1.612 11.845 1.00 56.44 178 ALA A N 1
ATOM 1388 C CA . ALA A 1 178 ? 15.161 1.032 11.112 1.00 56.44 178 ALA A CA 1
ATOM 1389 C C . ALA A 1 178 ? 14.727 -0.328 11.694 1.00 56.44 178 ALA A C 1
ATOM 1391 O O . ALA A 1 178 ? 14.050 -1.114 11.021 1.00 56.44 178 ALA A O 1
ATOM 1392 N N . SER A 1 179 ? 15.128 -0.625 12.933 1.00 58.84 179 SER A N 1
ATOM 1393 C CA . SER A 1 179 ? 14.778 -1.862 13.618 1.00 58.84 179 SER A CA 1
ATOM 1394 C C . SER A 1 179 ? 13.398 -1.754 14.287 1.00 58.84 179 SER A C 1
ATOM 1396 O O . SER A 1 179 ? 12.956 -0.678 14.692 1.00 58.84 179 SER A O 1
ATOM 1398 N N . GLY A 1 180 ? 12.668 -2.873 14.341 1.00 68.06 180 GLY A N 1
ATOM 1399 C CA . GLY A 1 180 ? 11.385 -2.966 15.044 1.00 68.06 180 GLY A CA 1
ATOM 1400 C C . GLY A 1 180 ? 10.263 -2.064 14.504 1.00 68.06 180 GLY A C 1
ATOM 1401 O O . GLY A 1 180 ? 10.150 -1.810 13.301 1.00 68.06 180 GLY A O 1
ATOM 1402 N N . ASN A 1 181 ? 9.406 -1.599 15.417 1.00 71.19 181 ASN A N 1
ATOM 1403 C CA . ASN A 1 181 ? 8.200 -0.825 15.100 1.00 71.19 181 ASN A CA 1
ATOM 1404 C C . ASN A 1 181 ? 8.511 0.562 14.507 1.00 71.19 181 ASN A C 1
ATOM 1406 O O . ASN A 1 181 ? 7.757 1.049 13.666 1.00 71.19 181 ASN A O 1
ATOM 1410 N N . SER A 1 182 ? 9.646 1.172 14.866 1.00 78.75 182 SER A N 1
ATOM 1411 C CA . SER A 1 182 ? 10.037 2.510 14.397 1.00 78.75 182 SER A CA 1
ATOM 1412 C C . SER A 1 182 ? 10.314 2.552 12.894 1.00 78.75 182 SER A C 1
ATOM 1414 O O . SER A 1 182 ? 9.889 3.480 12.205 1.00 78.75 182 SER A O 1
ATOM 1416 N N . GLY A 1 183 ? 10.979 1.525 12.350 1.00 81.31 183 GLY A N 1
ATOM 1417 C CA . GLY A 1 183 ? 11.216 1.412 10.907 1.00 81.31 183 GLY A CA 1
ATOM 1418 C C . GLY A 1 183 ? 9.918 1.257 10.108 1.00 81.31 183 GLY A C 1
ATOM 1419 O O . GLY A 1 183 ? 9.755 1.879 9.056 1.00 81.31 183 GLY A O 1
ATOM 1420 N N . TYR A 1 184 ? 8.971 0.478 10.637 1.00 81.31 184 TYR A N 1
ATOM 1421 C CA . TYR A 1 184 ? 7.658 0.280 10.024 1.00 81.31 184 TYR A CA 1
ATOM 1422 C C . TYR A 1 184 ? 6.840 1.579 9.998 1.00 81.31 184 TYR A C 1
ATOM 1424 O O . TYR A 1 184 ? 6.411 2.000 8.921 1.00 81.31 184 TYR A O 1
ATOM 1432 N N . LEU A 1 185 ? 6.704 2.258 11.142 1.00 85.19 185 LEU A N 1
ATOM 1433 C CA . LEU A 1 185 ? 6.003 3.543 11.247 1.00 85.19 185 LEU A CA 1
ATOM 1434 C C . LEU A 1 185 ? 6.599 4.607 10.328 1.00 85.19 185 LEU A C 1
ATOM 1436 O O . LEU A 1 185 ? 5.866 5.296 9.622 1.00 85.19 185 LEU A O 1
ATOM 1440 N N . ARG A 1 186 ? 7.932 4.686 10.266 1.00 89.69 186 ARG A N 1
ATOM 1441 C CA . ARG A 1 186 ? 8.634 5.605 9.367 1.00 89.69 186 ARG A CA 1
ATOM 1442 C C . ARG A 1 186 ? 8.233 5.400 7.914 1.00 89.69 186 ARG A C 1
ATOM 1444 O O . ARG A 1 186 ? 7.958 6.365 7.210 1.00 89.69 186 ARG A O 1
ATOM 1451 N N . SER A 1 187 ? 8.183 4.146 7.472 1.00 87.69 187 SER A N 1
ATOM 1452 C CA . SER A 1 187 ? 7.809 3.832 6.096 1.00 87.69 187 SER A CA 1
ATOM 1453 C C . SER A 1 187 ? 6.355 4.201 5.777 1.00 87.69 187 SER A C 1
ATOM 1455 O O . SER A 1 187 ? 6.079 4.677 4.680 1.00 87.69 187 SER A O 1
ATOM 1457 N N . ILE A 1 188 ? 5.449 4.067 6.754 1.00 87.81 188 ILE A N 1
ATOM 1458 C CA . ILE A 1 188 ? 4.046 4.471 6.614 1.00 87.81 188 ILE A CA 1
ATOM 1459 C C . ILE A 1 188 ? 3.925 5.987 6.504 1.00 87.81 188 ILE A C 1
ATOM 1461 O O . ILE A 1 188 ? 3.305 6.460 5.560 1.00 87.81 188 ILE A O 1
ATOM 1465 N N . PHE A 1 189 ? 4.537 6.748 7.414 1.00 90.81 189 PHE A N 1
ATOM 1466 C CA . PHE A 1 189 ? 4.447 8.208 7.363 1.00 90.81 189 PHE A CA 1
ATOM 1467 C C . PHE A 1 189 ? 5.089 8.775 6.096 1.00 90.81 189 PHE A C 1
ATOM 1469 O O . PHE A 1 189 ? 4.490 9.628 5.456 1.00 90.81 189 PHE A O 1
ATOM 1476 N N . ILE A 1 190 ? 6.250 8.262 5.667 1.00 93.69 190 ILE A N 1
ATOM 1477 C CA . ILE A 1 190 ? 6.852 8.672 4.387 1.00 93.69 190 ILE A CA 1
ATOM 1478 C C . ILE A 1 190 ? 5.905 8.371 3.222 1.00 93.69 190 ILE A C 1
ATOM 1480 O O . ILE A 1 190 ? 5.686 9.242 2.386 1.00 93.69 190 ILE A O 1
ATOM 1484 N N . ARG A 1 191 ? 5.310 7.169 3.176 1.00 92.38 191 ARG A N 1
ATOM 1485 C CA . ARG A 1 191 ? 4.323 6.816 2.148 1.00 92.38 191 ARG A CA 1
ATOM 1486 C C . ARG A 1 191 ? 3.148 7.796 2.145 1.00 92.38 191 ARG A C 1
ATOM 1488 O O . ARG A 1 191 ? 2.784 8.273 1.081 1.00 92.38 191 ARG A O 1
ATOM 1495 N N . MET A 1 192 ? 2.570 8.092 3.305 1.00 91.19 192 MET A N 1
ATOM 1496 C CA . MET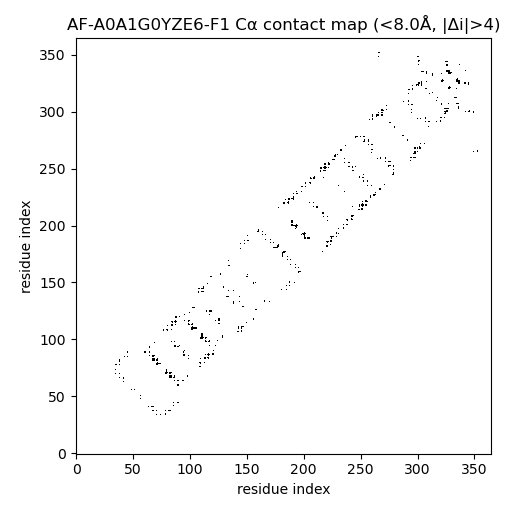 A 1 192 ? 1.432 9.008 3.416 1.00 91.19 192 MET A CA 1
ATOM 1497 C C . MET A 1 192 ? 1.797 10.422 2.970 1.00 91.19 192 MET A C 1
ATOM 1499 O O . MET A 1 192 ? 1.035 11.048 2.243 1.00 91.19 192 MET A O 1
ATOM 1503 N N . ILE A 1 193 ? 2.983 10.913 3.342 1.00 94.06 193 ILE A N 1
ATOM 1504 C CA . ILE A 1 193 ? 3.462 12.209 2.860 1.00 94.06 193 ILE A CA 1
ATOM 1505 C C . ILE A 1 193 ? 3.637 12.163 1.340 1.00 94.06 193 ILE A C 1
ATOM 1507 O O . ILE A 1 193 ? 3.245 13.117 0.691 1.00 94.06 193 ILE A O 1
ATOM 1511 N N . CYS A 1 194 ? 4.128 11.069 0.743 1.00 93.38 194 CYS A N 1
ATOM 1512 C CA . CYS A 1 194 ? 4.156 10.943 -0.720 1.00 93.38 194 CYS A CA 1
ATOM 1513 C C . CYS A 1 194 ? 2.753 10.990 -1.354 1.00 93.38 194 CYS A C 1
ATOM 1515 O O . CYS A 1 194 ? 2.617 11.526 -2.449 1.00 93.38 194 CYS A O 1
ATOM 1517 N N . GLU A 1 195 ? 1.731 10.424 -0.701 1.00 90.12 195 GLU A N 1
ATOM 1518 C CA . GLU A 1 195 ? 0.337 10.462 -1.179 1.00 90.12 195 GLU A CA 1
ATOM 1519 C C . GLU A 1 195 ? -0.259 11.884 -1.106 1.00 90.12 195 GLU A C 1
ATOM 1521 O O . GLU A 1 195 ? -1.080 12.238 -1.948 1.00 90.12 195 GLU A O 1
ATOM 1526 N N . LEU A 1 196 ? 0.168 12.706 -0.139 1.00 91.06 196 LEU A N 1
ATOM 1527 C CA . LEU A 1 196 ? -0.333 14.074 0.083 1.00 91.06 196 LEU A CA 1
ATOM 1528 C C . LEU A 1 196 ? 0.485 15.165 -0.630 1.00 91.06 196 LEU A C 1
ATOM 1530 O O . LEU A 1 196 ? -0.055 16.173 -1.085 1.00 91.06 196 LEU A O 1
ATOM 1534 N N . ASP A 1 197 ? 1.800 14.984 -0.698 1.00 94.00 197 ASP A N 1
ATOM 1535 C CA . ASP A 1 197 ? 2.769 15.848 -1.364 1.00 94.00 197 ASP A CA 1
ATOM 1536 C C . ASP A 1 197 ? 3.965 15.004 -1.832 1.00 94.00 197 ASP A C 1
ATOM 1538 O O . ASP A 1 197 ? 4.939 14.776 -1.104 1.00 94.00 197 ASP A O 1
ATOM 1542 N N . GLU A 1 198 ? 3.891 14.541 -3.082 1.00 94.06 198 GLU A N 1
ATOM 1543 C CA . GLU A 1 198 ? 4.918 13.696 -3.694 1.00 94.06 198 GLU A CA 1
ATOM 1544 C C . GLU A 1 198 ? 6.321 14.299 -3.548 1.00 94.06 198 GLU A C 1
ATOM 1546 O O . GLU A 1 198 ? 7.261 13.597 -3.171 1.00 94.06 198 GLU A O 1
ATOM 1551 N N . LYS A 1 199 ? 6.475 15.605 -3.811 1.00 95.12 199 LYS A N 1
ATOM 1552 C CA . LYS A 1 199 ? 7.779 16.277 -3.775 1.00 95.12 199 LYS A CA 1
ATOM 1553 C C . LYS A 1 199 ? 8.395 16.165 -2.384 1.00 95.12 199 LYS A C 1
ATOM 1555 O O . LYS A 1 199 ? 9.558 15.774 -2.266 1.00 95.12 199 LYS A O 1
ATOM 1560 N N . LYS A 1 200 ? 7.619 16.486 -1.348 1.00 96.25 200 LYS A N 1
ATOM 1561 C CA . LYS A 1 200 ? 8.076 16.458 0.041 1.00 96.25 200 LYS A CA 1
ATOM 1562 C C . LYS A 1 200 ? 8.338 15.034 0.532 1.00 96.25 200 LYS A C 1
ATOM 1564 O O . LYS A 1 200 ? 9.364 14.780 1.163 1.00 96.25 200 LYS A O 1
ATOM 1569 N N . GLY A 1 201 ? 7.449 14.093 0.218 1.00 96.25 201 GLY A N 1
ATOM 1570 C CA . GLY A 1 201 ? 7.607 12.691 0.608 1.00 96.25 201 GLY A CA 1
ATOM 1571 C C . GLY A 1 201 ? 8.853 12.056 -0.013 1.00 96.25 201 GLY A C 1
ATOM 1572 O O . GLY A 1 201 ? 9.634 11.397 0.678 1.00 96.25 201 GLY A O 1
ATOM 1573 N N . VAL A 1 202 ? 9.097 12.329 -1.298 1.00 96.81 202 VAL A N 1
ATOM 1574 C CA . VAL A 1 202 ? 10.290 11.870 -2.022 1.00 96.81 202 VAL A CA 1
ATOM 1575 C C . VAL A 1 202 ? 11.558 12.503 -1.456 1.00 96.81 202 VAL A C 1
ATOM 1577 O O . VAL A 1 202 ? 12.557 11.805 -1.303 1.00 96.81 202 VAL A O 1
ATOM 1580 N N . GLU A 1 203 ? 11.538 13.787 -1.094 1.00 97.19 203 GLU A N 1
ATOM 1581 C CA . GLU A 1 203 ? 12.671 14.450 -0.436 1.00 97.19 203 GLU A CA 1
ATOM 1582 C C . GLU A 1 203 ? 13.045 13.758 0.884 1.00 97.19 203 GLU A C 1
ATOM 1584 O O . GLU A 1 203 ? 14.207 13.391 1.086 1.00 97.19 203 GLU A O 1
ATOM 1589 N N . LEU A 1 204 ? 12.059 13.510 1.753 1.00 95.75 204 LEU A N 1
ATOM 1590 C CA . LEU A 1 204 ? 12.259 12.832 3.038 1.00 95.75 204 LEU A CA 1
ATOM 1591 C C . LEU A 1 204 ? 12.766 11.396 2.860 1.00 95.75 204 LEU A C 1
ATOM 1593 O O . LEU A 1 204 ? 13.688 10.969 3.564 1.00 95.75 204 LEU A O 1
ATOM 1597 N N . LEU A 1 205 ? 12.201 10.655 1.903 1.00 96.06 205 LEU A N 1
ATOM 1598 C CA . LEU A 1 205 ? 12.655 9.308 1.570 1.00 96.06 205 LEU A CA 1
ATOM 1599 C C . LEU A 1 205 ? 14.107 9.313 1.089 1.00 96.06 205 LEU A C 1
ATOM 1601 O O . LEU A 1 205 ? 14.920 8.551 1.607 1.00 96.06 205 LEU A O 1
ATOM 1605 N N . CYS A 1 206 ? 14.437 10.165 0.117 1.00 97.19 206 CYS A N 1
ATOM 1606 C CA . CYS A 1 206 ? 15.778 10.265 -0.450 1.00 97.19 206 CYS A CA 1
ATOM 1607 C C . CYS A 1 206 ? 16.806 10.639 0.618 1.00 97.19 206 CYS A C 1
ATOM 1609 O O . CYS A 1 206 ? 17.853 10.001 0.698 1.00 97.19 206 CYS A O 1
ATOM 1611 N N . LYS A 1 207 ? 16.488 11.606 1.489 1.00 95.00 207 LYS A N 1
ATOM 1612 C CA . LYS A 1 207 ? 17.335 11.951 2.635 1.00 95.00 207 LYS A CA 1
ATOM 1613 C C . LYS A 1 207 ? 17.621 10.718 3.492 1.00 95.00 207 LYS A C 1
ATOM 1615 O O . LYS A 1 207 ? 18.781 10.407 3.750 1.00 95.00 207 LYS A O 1
ATOM 1620 N N . LYS A 1 208 ? 16.583 9.963 3.871 1.00 92.69 208 LYS A N 1
ATOM 1621 C CA . LYS A 1 208 ? 16.761 8.781 4.722 1.00 92.69 208 LYS A CA 1
ATOM 1622 C C . LYS A 1 208 ? 17.522 7.653 4.022 1.00 92.69 208 LYS A C 1
ATOM 1624 O O . LYS A 1 208 ? 18.325 6.990 4.672 1.00 92.69 208 LYS A O 1
ATOM 1629 N N . LEU A 1 209 ? 17.290 7.434 2.726 1.00 94.38 209 LEU A N 1
ATOM 1630 C CA . LEU A 1 209 ? 18.033 6.457 1.922 1.00 94.38 209 LEU A CA 1
ATOM 1631 C C . LEU A 1 209 ? 19.529 6.783 1.876 1.00 94.38 209 LEU A C 1
ATOM 1633 O O . LEU A 1 209 ? 20.336 5.865 1.990 1.00 94.38 209 LEU A O 1
ATOM 1637 N N . SER A 1 210 ? 19.888 8.063 1.770 1.00 93.62 210 SER A N 1
ATOM 1638 C CA . SER A 1 210 ? 21.282 8.519 1.782 1.00 93.62 210 SER A CA 1
ATOM 1639 C C . SER A 1 210 ? 21.936 8.430 3.166 1.00 93.62 210 SER A C 1
ATOM 1641 O O . SER A 1 210 ? 23.135 8.193 3.258 1.00 93.62 210 SER A O 1
ATOM 1643 N N . GLU A 1 211 ? 21.167 8.603 4.247 1.00 91.56 211 GLU A N 1
ATOM 1644 C CA . GLU A 1 211 ? 21.667 8.512 5.629 1.00 91.56 211 GLU A CA 1
ATOM 1645 C C . GLU A 1 211 ? 21.942 7.072 6.090 1.00 91.56 211 GLU A C 1
ATOM 1647 O O . GLU A 1 211 ? 22.791 6.861 6.956 1.00 91.56 211 GLU A O 1
ATOM 1652 N N . THR A 1 212 ? 21.217 6.073 5.568 1.00 89.69 212 THR A N 1
ATOM 1653 C CA . THR A 1 212 ? 21.447 4.672 5.952 1.00 89.69 212 THR A CA 1
ATOM 1654 C C . THR A 1 212 ? 22.507 4.013 5.070 1.00 89.69 212 THR A C 1
ATOM 1656 O O . THR A 1 212 ? 22.422 3.996 3.842 1.00 89.69 212 THR A O 1
ATOM 1659 N N . SER A 1 213 ? 23.506 3.400 5.698 1.00 90.06 213 SER A N 1
ATOM 1660 C CA . SER A 1 213 ? 24.489 2.555 5.015 1.00 90.06 213 SER A CA 1
ATOM 1661 C C . SER A 1 213 ? 24.027 1.100 4.883 1.00 90.06 213 SER A C 1
ATOM 1663 O O . SER A 1 213 ? 24.658 0.332 4.161 1.00 90.06 213 SER A O 1
ATOM 1665 N N . ILE A 1 214 ? 22.929 0.707 5.542 1.00 91.31 214 ILE A N 1
ATOM 1666 C CA . ILE A 1 214 ? 22.487 -0.688 5.639 1.00 91.31 214 ILE A CA 1
ATOM 1667 C C . ILE A 1 214 ? 21.555 -1.025 4.459 1.00 91.31 214 ILE A C 1
ATOM 1669 O O . ILE A 1 214 ? 20.417 -0.543 4.412 1.00 91.31 214 ILE A O 1
ATOM 1673 N N . PRO A 1 215 ? 21.952 -1.914 3.525 1.00 92.19 215 PRO A N 1
ATOM 1674 C CA . PRO A 1 215 ? 21.159 -2.181 2.320 1.00 92.19 215 PRO A CA 1
ATOM 1675 C C . PRO A 1 215 ? 19.753 -2.735 2.588 1.00 92.19 215 PRO A C 1
ATOM 1677 O O . PRO A 1 215 ? 18.805 -2.437 1.858 1.00 92.19 215 PRO A O 1
ATOM 1680 N N . GLU A 1 216 ? 19.586 -3.541 3.641 1.00 90.69 216 GLU A N 1
ATOM 1681 C CA . GLU A 1 216 ? 18.272 -4.089 4.000 1.00 90.69 216 GLU A CA 1
ATOM 1682 C C . GLU A 1 216 ? 17.332 -3.007 4.554 1.00 90.69 216 GLU A C 1
ATOM 1684 O O . GLU A 1 216 ? 16.125 -3.080 4.329 1.00 90.69 216 GLU A O 1
ATOM 1689 N N . GLU A 1 217 ? 17.854 -1.970 5.216 1.00 90.31 217 GLU A N 1
ATOM 1690 C CA . GLU A 1 217 ? 17.032 -0.835 5.647 1.00 90.31 217 GLU A CA 1
ATOM 1691 C C . GLU A 1 217 ? 16.535 -0.031 4.447 1.00 90.31 217 GLU A C 1
ATOM 1693 O O . GLU A 1 217 ? 15.343 0.270 4.371 1.00 90.31 217 GLU A O 1
ATOM 1698 N N . LYS A 1 218 ? 17.403 0.226 3.456 1.00 93.69 218 LYS A N 1
ATOM 1699 C CA . LYS A 1 218 ? 16.994 0.863 2.193 1.00 93.69 218 LYS A CA 1
ATOM 1700 C C . LYS A 1 218 ? 15.887 0.076 1.503 1.00 93.69 218 LYS A C 1
ATOM 1702 O O . LYS A 1 218 ? 14.876 0.648 1.100 1.00 93.69 218 LYS A O 1
ATOM 1707 N N . ARG A 1 219 ? 16.033 -1.252 1.424 1.00 93.62 219 ARG A N 1
ATOM 1708 C CA . ARG A 1 219 ? 14.995 -2.132 0.869 1.00 93.62 219 ARG A CA 1
ATOM 1709 C C . ARG A 1 219 ? 13.677 -2.000 1.628 1.00 93.62 219 ARG A C 1
ATOM 1711 O O . ARG A 1 219 ? 12.633 -1.872 0.995 1.00 93.62 219 ARG A O 1
ATOM 1718 N N . LYS A 1 220 ? 13.704 -2.026 2.964 1.00 92.00 220 LYS A N 1
ATOM 1719 C CA . LYS A 1 220 ? 12.496 -1.901 3.797 1.00 92.00 220 LYS A CA 1
ATOM 1720 C C . LYS A 1 220 ? 11.803 -0.550 3.613 1.00 92.00 220 LYS A C 1
ATOM 1722 O O . LYS A 1 220 ? 10.580 -0.532 3.499 1.00 92.00 220 LYS A O 1
ATOM 1727 N N . LEU A 1 221 ? 12.562 0.545 3.518 1.00 92.31 221 LEU A N 1
ATOM 1728 C CA . LEU A 1 221 ? 12.022 1.883 3.250 1.00 92.31 221 LEU A CA 1
ATOM 1729 C C . LEU A 1 221 ? 11.264 1.925 1.917 1.00 92.31 221 LEU A C 1
ATOM 1731 O O . LEU A 1 221 ? 10.113 2.349 1.882 1.00 92.31 221 LEU A O 1
ATOM 1735 N N . ILE A 1 222 ? 11.863 1.401 0.844 1.00 94.69 222 ILE A N 1
ATOM 1736 C CA . ILE A 1 222 ? 11.233 1.347 -0.488 1.00 94.69 222 ILE A CA 1
ATOM 1737 C C . ILE A 1 222 ? 10.037 0.389 -0.487 1.00 94.69 222 ILE A C 1
ATOM 1739 O O . ILE A 1 222 ? 8.990 0.674 -1.066 1.00 94.69 222 ILE A O 1
ATOM 1743 N N . SER A 1 223 ? 10.155 -0.748 0.204 1.00 91.31 223 SER A N 1
ATOM 1744 C CA . SER A 1 223 ? 9.065 -1.714 0.317 1.00 91.31 223 SER A CA 1
ATOM 1745 C C . SER A 1 223 ? 7.843 -1.102 1.003 1.00 91.31 223 SER A C 1
ATOM 1747 O O . SER A 1 223 ? 6.717 -1.392 0.593 1.00 91.31 223 SER A O 1
ATOM 1749 N N . GLY A 1 224 ? 8.048 -0.262 2.020 1.00 89.19 224 GLY A N 1
ATOM 1750 C CA . GLY A 1 224 ? 6.971 0.361 2.789 1.00 89.19 224 GLY A CA 1
ATOM 1751 C C . GLY A 1 224 ? 6.179 1.441 2.046 1.00 89.19 224 GLY A C 1
ATOM 1752 O O . GLY A 1 224 ? 5.063 1.743 2.461 1.00 89.19 224 GLY A O 1
ATOM 1753 N N . LEU A 1 225 ? 6.664 1.919 0.891 1.00 88.62 225 LEU A N 1
ATOM 1754 C CA . LEU A 1 225 ? 5.865 2.743 -0.029 1.00 88.62 225 LEU A CA 1
ATOM 1755 C C . LEU A 1 225 ? 4.608 2.020 -0.537 1.00 88.62 225 LEU A C 1
ATOM 1757 O O . LEU A 1 225 ? 3.634 2.658 -0.920 1.00 88.62 225 LEU A O 1
ATOM 1761 N N . GLY A 1 226 ? 4.591 0.684 -0.491 1.00 83.12 226 GLY A N 1
ATOM 1762 C CA . GLY A 1 226 ? 3.447 -0.119 -0.915 1.00 83.12 226 GLY A CA 1
ATOM 1763 C C . GLY A 1 226 ? 3.285 -0.197 -2.437 1.00 83.12 226 GLY A C 1
ATOM 1764 O O . GLY A 1 226 ? 3.919 0.519 -3.200 1.00 83.12 226 GLY A O 1
ATOM 1765 N N . GLN A 1 227 ? 2.440 -1.125 -2.895 1.00 78.06 227 GLN A N 1
ATOM 1766 C CA . GLN A 1 227 ? 2.245 -1.401 -4.329 1.00 78.06 227 GLN A CA 1
ATOM 1767 C C . GLN A 1 227 ? 1.354 -0.380 -5.048 1.00 78.06 227 GLN A C 1
ATOM 1769 O O . GLN A 1 227 ? 1.411 -0.295 -6.267 1.00 78.06 227 GLN A O 1
ATOM 1774 N N . LYS A 1 228 ? 0.506 0.344 -4.309 1.00 78.50 228 LYS A N 1
ATOM 1775 C CA . LYS A 1 228 ? -0.509 1.245 -4.877 1.00 78.50 228 LYS A CA 1
ATOM 1776 C C . LYS A 1 228 ? -0.054 2.704 -4.975 1.00 78.50 228 LYS A C 1
ATOM 1778 O O . LYS A 1 228 ? -0.796 3.519 -5.509 1.00 78.50 228 LYS A O 1
ATOM 1783 N N . LEU A 1 229 ? 1.130 3.036 -4.456 1.00 84.12 229 LEU A N 1
ATOM 1784 C CA . LEU A 1 229 ? 1.653 4.395 -4.522 1.00 84.12 229 LEU A CA 1
ATOM 1785 C C . LEU A 1 229 ? 2.107 4.702 -5.951 1.00 84.12 229 LEU A C 1
ATOM 1787 O O . LEU A 1 229 ? 3.047 4.089 -6.458 1.00 84.12 229 LEU A O 1
ATOM 1791 N N . SER A 1 230 ? 1.439 5.662 -6.583 1.00 86.88 230 SER A N 1
ATOM 1792 C CA . SER A 1 230 ? 1.837 6.194 -7.882 1.00 86.88 230 SER A CA 1
ATOM 1793 C C . SER A 1 230 ? 2.754 7.391 -7.661 1.00 86.88 230 SER A C 1
ATOM 1795 O O . SER A 1 230 ? 2.318 8.381 -7.089 1.00 86.88 230 SER A O 1
ATOM 1797 N N . LEU A 1 231 ? 4.004 7.296 -8.115 1.00 91.12 231 LEU A N 1
ATOM 1798 C CA . LEU A 1 231 ? 4.959 8.409 -8.139 1.00 91.12 231 LEU A CA 1
ATOM 1799 C C . LEU A 1 231 ? 5.347 8.713 -9.583 1.00 91.12 231 LEU A C 1
ATOM 1801 O O . LEU A 1 231 ? 5.396 7.799 -10.416 1.00 91.12 231 LEU A O 1
ATOM 1805 N N . SER A 1 232 ? 5.676 9.972 -9.866 1.00 91.69 232 SER A N 1
ATOM 1806 C CA . SER A 1 232 ? 6.196 10.379 -11.170 1.00 91.69 232 SER A CA 1
ATOM 1807 C C . SER A 1 232 ? 7.529 9.699 -11.507 1.00 91.69 232 SER A C 1
ATOM 1809 O O . SER A 1 232 ? 8.275 9.232 -10.639 1.00 91.69 232 SER A O 1
ATOM 1811 N N . VAL A 1 233 ? 7.862 9.675 -12.801 1.00 91.44 233 VAL A N 1
ATOM 1812 C CA . VAL A 1 233 ? 9.137 9.123 -13.295 1.00 91.44 233 VAL A CA 1
ATOM 1813 C C . VAL A 1 233 ? 10.319 9.839 -12.641 1.00 91.44 233 VAL A C 1
ATOM 1815 O O . VAL A 1 233 ? 11.232 9.188 -12.142 1.00 91.44 233 VAL A O 1
ATOM 1818 N N . VAL A 1 234 ? 10.251 11.172 -12.562 1.00 92.44 234 VAL A N 1
ATOM 1819 C CA . VAL A 1 234 ? 11.290 12.021 -11.957 1.00 92.44 234 VAL A CA 1
ATOM 1820 C C . VAL A 1 234 ? 11.516 11.659 -10.488 1.00 92.44 234 VAL A C 1
ATOM 1822 O O . VAL A 1 234 ? 12.652 11.638 -10.011 1.00 92.44 234 VAL A O 1
ATOM 1825 N N . SER A 1 235 ? 10.452 11.338 -9.755 1.00 95.50 235 SER A N 1
ATOM 1826 C CA . SER A 1 235 ? 10.561 10.895 -8.366 1.00 95.50 235 SER A CA 1
ATOM 1827 C C . SER A 1 235 ? 11.234 9.533 -8.246 1.00 95.50 235 SER A C 1
ATOM 1829 O O . SER A 1 235 ? 12.129 9.375 -7.417 1.00 95.50 235 SER A O 1
ATOM 1831 N N . TRP A 1 236 ? 10.901 8.568 -9.106 1.00 95.44 236 TRP A N 1
ATOM 1832 C CA . TRP A 1 236 ? 11.604 7.282 -9.126 1.00 95.44 236 TRP A CA 1
ATOM 1833 C C . TRP A 1 236 ? 13.075 7.406 -9.524 1.00 95.44 236 TRP A C 1
ATOM 1835 O O . TRP A 1 236 ? 13.910 6.688 -8.969 1.00 95.44 236 TRP A O 1
ATOM 1845 N N . GLU A 1 237 ? 13.424 8.326 -10.422 1.00 95.25 237 GLU A N 1
ATOM 1846 C CA . GLU A 1 237 ? 14.821 8.631 -10.751 1.00 95.25 237 GLU A CA 1
ATOM 1847 C C . GLU A 1 237 ? 15.577 9.171 -9.532 1.00 95.25 237 GLU A C 1
ATOM 1849 O O . GLU A 1 237 ? 16.662 8.675 -9.216 1.00 95.25 237 GLU A O 1
ATOM 1854 N N . LYS A 1 238 ? 14.982 10.118 -8.794 1.00 97.19 238 LYS A N 1
ATOM 1855 C CA . LYS A 1 238 ? 15.559 10.656 -7.550 1.00 97.19 238 LYS A CA 1
ATOM 1856 C C . LYS A 1 238 ? 15.744 9.572 -6.490 1.00 97.19 238 LYS A C 1
ATOM 1858 O O . LYS A 1 238 ? 16.825 9.466 -5.915 1.00 97.19 238 LYS A O 1
ATOM 1863 N N . ILE A 1 239 ? 14.723 8.743 -6.268 1.00 97.19 239 ILE A N 1
ATOM 1864 C CA . ILE A 1 239 ? 14.779 7.625 -5.313 1.00 97.19 239 ILE A CA 1
ATOM 1865 C C . ILE A 1 239 ? 15.886 6.648 -5.712 1.00 97.19 239 ILE A C 1
ATOM 1867 O O . ILE A 1 239 ? 16.686 6.241 -4.873 1.00 97.19 239 ILE A O 1
ATOM 1871 N N . THR A 1 240 ? 15.969 6.305 -6.998 1.00 95.62 240 THR A N 1
ATOM 1872 C CA . THR A 1 240 ? 17.002 5.411 -7.535 1.00 95.62 240 THR A CA 1
ATOM 1873 C C . THR A 1 240 ? 18.404 5.966 -7.298 1.00 95.62 240 THR A C 1
ATOM 1875 O O . THR A 1 240 ? 19.283 5.228 -6.856 1.00 95.62 240 THR A O 1
ATOM 1878 N N . ALA A 1 241 ? 18.611 7.262 -7.543 1.00 95.88 241 ALA A N 1
ATOM 1879 C CA . ALA A 1 241 ? 19.887 7.922 -7.286 1.00 95.88 241 ALA A CA 1
ATOM 1880 C C . ALA A 1 241 ? 20.251 7.916 -5.789 1.00 95.88 241 ALA A C 1
ATOM 1882 O O . ALA A 1 241 ? 21.391 7.613 -5.442 1.00 95.88 241 ALA A O 1
ATOM 1883 N N . ALA A 1 242 ? 19.281 8.171 -4.904 1.00 96.88 242 ALA A N 1
ATOM 1884 C CA . ALA A 1 242 ? 19.486 8.193 -3.453 1.00 96.88 242 ALA A CA 1
ATOM 1885 C C . ALA A 1 242 ? 19.821 6.815 -2.853 1.00 96.88 242 ALA A C 1
ATOM 1887 O O . ALA A 1 242 ? 20.463 6.727 -1.808 1.00 96.88 242 ALA A O 1
ATOM 1888 N N . VAL A 1 243 ? 19.427 5.715 -3.507 1.00 95.56 243 VAL A N 1
ATOM 1889 C CA . VAL A 1 243 ? 19.834 4.368 -3.074 1.00 95.56 243 VAL A CA 1
ATOM 1890 C C . VAL A 1 243 ? 21.351 4.168 -3.188 1.00 95.56 243 VAL A C 1
ATOM 1892 O O . VAL A 1 243 ? 21.934 3.488 -2.338 1.00 95.56 243 VAL A O 1
ATOM 1895 N N . GLY A 1 244 ? 21.999 4.784 -4.180 1.00 91.81 244 GLY A N 1
ATOM 1896 C CA . GLY A 1 244 ? 23.445 4.713 -4.400 1.00 91.81 244 GLY A CA 1
ATOM 1897 C C . GLY A 1 244 ? 23.898 3.485 -5.200 1.00 91.81 244 GLY A C 1
ATOM 1898 O O . GLY A 1 244 ? 23.177 2.983 -6.061 1.00 91.81 244 GLY A O 1
ATOM 1899 N N . SER A 1 245 ? 25.124 3.018 -4.929 1.00 90.12 245 SER A N 1
ATOM 1900 C CA . SER A 1 245 ? 25.817 1.941 -5.662 1.00 90.12 245 SER A CA 1
ATOM 1901 C C . SER A 1 245 ? 24.936 0.696 -5.888 1.00 90.12 245 SER A C 1
ATOM 1903 O O . SER A 1 245 ? 24.459 0.103 -4.907 1.00 90.12 245 SER A O 1
ATOM 1905 N N . PRO A 1 246 ? 24.722 0.255 -7.147 1.00 87.69 246 PRO A N 1
ATOM 1906 C CA . PRO A 1 246 ? 23.942 -0.941 -7.441 1.00 87.69 246 PRO A CA 1
ATOM 1907 C C . PRO A 1 246 ? 24.487 -2.218 -6.817 1.00 87.69 246 PRO A C 1
ATOM 1909 O O . PRO A 1 246 ? 23.693 -3.049 -6.386 1.00 87.69 246 PRO A O 1
ATOM 1912 N N . GLN A 1 247 ? 25.809 -2.370 -6.733 1.00 85.44 247 GLN A N 1
ATOM 1913 C CA . GLN A 1 247 ? 26.483 -3.572 -6.239 1.00 85.44 247 GLN A CA 1
ATOM 1914 C C . GLN A 1 247 ? 26.061 -3.897 -4.800 1.00 85.44 247 GLN A C 1
ATOM 1916 O O . GLN A 1 247 ? 25.699 -5.043 -4.500 1.00 85.44 247 GLN A O 1
ATOM 1921 N N . ASP A 1 248 ? 26.009 -2.866 -3.957 1.00 88.62 248 ASP A N 1
ATOM 1922 C CA . ASP A 1 248 ? 25.706 -2.979 -2.529 1.00 88.62 248 ASP A CA 1
ATOM 1923 C C . ASP A 1 248 ? 24.198 -2.976 -2.257 1.00 88.62 248 ASP A C 1
ATOM 1925 O O . ASP A 1 248 ? 23.725 -3.562 -1.284 1.00 88.62 248 ASP A O 1
ATOM 1929 N N . ASN A 1 249 ? 23.414 -2.359 -3.147 1.00 92.19 249 ASN A N 1
ATOM 1930 C CA . ASN A 1 249 ? 22.000 -2.070 -2.911 1.00 92.19 249 ASN A CA 1
ATOM 1931 C C . ASN A 1 249 ? 21.046 -2.811 -3.861 1.00 92.19 249 ASN A C 1
ATOM 1933 O O . ASN A 1 249 ? 19.891 -2.416 -4.022 1.00 92.19 249 ASN A O 1
ATOM 1937 N N . ARG A 1 250 ? 21.484 -3.931 -4.453 1.00 89.81 250 ARG A N 1
ATOM 1938 C CA . ARG A 1 250 ? 20.700 -4.718 -5.430 1.00 89.81 250 ARG A CA 1
ATOM 1939 C C . ARG A 1 250 ? 19.268 -5.003 -4.993 1.00 89.81 250 ARG A C 1
ATOM 1941 O O . ARG A 1 250 ? 18.341 -4.833 -5.776 1.00 89.81 250 ARG A O 1
ATOM 1948 N N . LYS A 1 251 ? 19.070 -5.422 -3.740 1.00 91.12 251 LYS A N 1
ATOM 1949 C CA . LYS A 1 251 ? 17.731 -5.731 -3.216 1.00 91.12 251 LYS A CA 1
ATOM 1950 C C . LYS A 1 251 ? 16.824 -4.499 -3.150 1.00 91.12 251 LYS A C 1
ATOM 1952 O O . LYS A 1 251 ? 15.629 -4.623 -3.389 1.00 91.12 251 LYS A O 1
ATOM 1957 N N . ALA A 1 252 ? 17.384 -3.343 -2.804 1.00 93.81 252 ALA A N 1
ATOM 1958 C CA . ALA A 1 252 ? 16.660 -2.080 -2.756 1.00 93.81 252 ALA A CA 1
ATOM 1959 C C . ALA A 1 252 ? 16.275 -1.632 -4.174 1.00 93.81 252 ALA A C 1
ATOM 1961 O O . ALA A 1 252 ? 15.115 -1.323 -4.420 1.00 93.81 252 ALA A O 1
ATOM 1962 N N . LEU A 1 253 ? 17.207 -1.709 -5.130 1.00 93.94 253 LEU A N 1
ATOM 1963 C CA . LEU A 1 253 ? 16.932 -1.410 -6.539 1.00 93.94 253 LEU A CA 1
ATOM 1964 C C . LEU A 1 253 ? 15.905 -2.369 -7.158 1.00 93.94 253 LEU A C 1
ATOM 1966 O O . LEU A 1 253 ? 15.024 -1.933 -7.891 1.00 93.94 253 LEU A O 1
ATOM 1970 N N . TYR A 1 254 ? 15.969 -3.662 -6.828 1.00 92.19 254 TYR A N 1
ATOM 1971 C CA . TYR A 1 254 ? 14.943 -4.631 -7.214 1.00 92.19 254 TYR A CA 1
ATOM 1972 C C . TYR A 1 254 ? 13.557 -4.237 -6.686 1.00 92.19 254 TYR A C 1
ATOM 1974 O O . TYR A 1 254 ? 12.574 -4.317 -7.419 1.00 92.19 254 TYR A O 1
ATOM 1982 N N . GLU A 1 255 ? 13.476 -3.766 -5.440 1.00 93.44 255 GLU A N 1
ATOM 1983 C CA . GLU A 1 255 ? 12.218 -3.283 -4.870 1.00 93.44 255 GLU A CA 1
ATOM 1984 C C . GLU A 1 255 ? 11.682 -2.064 -5.642 1.00 93.44 255 GLU A C 1
ATOM 1986 O O . GLU A 1 255 ? 10.489 -2.024 -5.930 1.00 93.44 255 GLU A O 1
ATOM 1991 N N . ILE A 1 256 ? 12.542 -1.127 -6.073 1.00 94.69 256 ILE A N 1
ATOM 1992 C CA . ILE A 1 256 ? 12.132 -0.009 -6.952 1.00 94.69 256 ILE A CA 1
ATOM 1993 C C . ILE A 1 256 ? 11.542 -0.549 -8.257 1.00 94.69 256 ILE A C 1
ATOM 1995 O O . ILE A 1 256 ? 10.458 -0.130 -8.659 1.00 94.69 256 ILE A O 1
ATOM 1999 N N . VAL A 1 257 ? 12.203 -1.521 -8.895 1.00 93.81 257 VAL A N 1
ATOM 2000 C CA . VAL A 1 257 ? 11.699 -2.143 -10.131 1.00 93.81 257 VAL A CA 1
ATOM 2001 C C . VAL A 1 257 ? 10.314 -2.759 -9.916 1.00 93.81 257 VAL A C 1
ATOM 2003 O O . VAL A 1 257 ? 9.424 -2.546 -10.737 1.00 93.81 257 VAL A O 1
ATOM 2006 N N . LEU A 1 258 ? 10.096 -3.465 -8.801 1.00 91.94 258 LEU A N 1
ATOM 2007 C CA . LEU A 1 258 ? 8.783 -4.017 -8.458 1.00 91.94 258 LEU A CA 1
ATOM 2008 C C . LEU A 1 258 ? 7.710 -2.935 -8.293 1.00 91.94 258 LEU A C 1
ATOM 2010 O O . LEU A 1 258 ? 6.582 -3.134 -8.743 1.00 91.94 258 LEU A O 1
ATOM 2014 N N . ARG A 1 259 ? 8.037 -1.807 -7.647 1.00 91.81 259 ARG A N 1
ATOM 2015 C CA . ARG A 1 259 ? 7.084 -0.704 -7.440 1.00 91.81 259 ARG A CA 1
ATOM 2016 C C . ARG A 1 259 ? 6.751 0.019 -8.739 1.00 91.81 259 ARG A C 1
ATOM 2018 O O . ARG A 1 259 ? 5.575 0.211 -9.024 1.00 91.81 259 ARG A O 1
ATOM 2025 N N . MET A 1 260 ? 7.748 0.332 -9.563 1.00 93.00 260 MET A N 1
ATOM 2026 C CA . MET A 1 260 ? 7.519 0.945 -10.875 1.00 93.00 260 MET A CA 1
ATOM 2027 C C . MET A 1 260 ? 6.701 0.038 -11.795 1.00 93.00 260 MET A C 1
ATOM 2029 O O . MET A 1 260 ? 5.803 0.502 -12.482 1.00 93.00 260 MET A O 1
ATOM 2033 N N . ALA A 1 261 ? 6.975 -1.268 -11.800 1.00 90.38 261 ALA A N 1
ATOM 2034 C CA . ALA A 1 261 ? 6.244 -2.209 -12.643 1.00 90.38 261 ALA A CA 1
ATOM 2035 C C . ALA A 1 261 ? 4.765 -2.344 -12.253 1.00 90.38 261 ALA A C 1
ATOM 2037 O O . ALA A 1 261 ? 3.929 -2.621 -13.111 1.00 90.38 261 ALA A O 1
ATOM 2038 N N . ALA A 1 262 ? 4.437 -2.150 -10.972 1.00 88.25 262 ALA A N 1
ATOM 2039 C CA . ALA A 1 262 ? 3.067 -2.227 -10.480 1.00 88.25 262 ALA A CA 1
ATOM 2040 C C . ALA A 1 262 ? 2.167 -1.100 -11.018 1.00 88.25 262 ALA A C 1
ATOM 2042 O O . ALA A 1 262 ? 0.954 -1.291 -11.066 1.00 88.25 262 ALA A O 1
ATOM 2043 N N . SER A 1 263 ? 2.729 0.036 -11.458 1.00 85.62 263 SER A N 1
ATOM 2044 C CA . SER A 1 263 ? 1.937 1.126 -12.046 1.00 85.62 263 SER A CA 1
ATOM 2045 C C . SER A 1 263 ? 1.480 0.836 -13.480 1.00 85.62 263 SER A C 1
ATOM 2047 O O . SER A 1 263 ? 0.518 1.440 -13.946 1.00 85.62 263 SER A O 1
ATOM 2049 N N . GLY A 1 264 ? 2.170 -0.060 -14.199 1.00 86.50 264 GLY A N 1
ATOM 2050 C CA . GLY A 1 264 ? 1.931 -0.302 -15.627 1.00 86.50 264 GLY A CA 1
ATOM 2051 C C . GLY A 1 264 ? 2.258 0.896 -16.533 1.00 86.50 264 GLY A C 1
ATOM 2052 O O . GLY A 1 264 ? 1.895 0.894 -17.711 1.00 86.50 264 GLY A O 1
ATOM 2053 N N . ASP A 1 265 ? 2.934 1.920 -16.007 1.00 90.44 265 ASP A N 1
ATOM 2054 C CA . ASP A 1 265 ? 3.252 3.149 -16.727 1.00 90.44 265 ASP A CA 1
ATOM 2055 C C . ASP A 1 265 ? 4.448 2.952 -17.673 1.00 90.44 265 ASP A C 1
ATOM 2057 O O . ASP A 1 265 ? 5.589 2.755 -17.247 1.00 90.44 265 ASP A O 1
ATOM 2061 N N . TRP A 1 266 ? 4.199 3.047 -18.983 1.00 93.94 266 TRP A N 1
ATOM 2062 C CA . TRP A 1 266 ? 5.211 2.867 -20.034 1.00 93.94 266 TRP A CA 1
ATOM 2063 C C . TRP A 1 266 ? 6.338 3.902 -19.985 1.00 93.94 266 TRP A C 1
ATOM 2065 O O . TRP A 1 266 ? 7.420 3.676 -20.537 1.00 93.94 266 TRP A O 1
ATOM 2075 N N . ARG A 1 267 ? 6.136 5.028 -19.296 1.00 93.62 267 ARG A N 1
ATOM 2076 C CA . ARG A 1 267 ? 7.189 6.025 -19.077 1.00 93.62 267 ARG A CA 1
ATOM 2077 C C . ARG A 1 267 ? 8.305 5.481 -18.179 1.00 93.62 267 ARG A C 1
ATOM 2079 O O . ARG A 1 267 ? 9.457 5.877 -18.339 1.00 93.62 267 ARG A O 1
ATOM 2086 N N . MET A 1 268 ? 8.003 4.501 -17.322 1.00 94.69 268 MET A N 1
ATOM 2087 C CA . MET A 1 268 ? 8.976 3.852 -16.434 1.00 94.69 268 MET A CA 1
ATOM 2088 C C . MET A 1 268 ? 9.857 2.819 -17.145 1.00 94.69 268 MET A C 1
ATOM 2090 O O . MET A 1 268 ? 10.908 2.455 -16.620 1.00 94.69 268 MET A O 1
ATOM 2094 N N . THR A 1 269 ? 9.472 2.339 -18.335 1.00 95.50 269 THR A N 1
ATOM 2095 C CA . THR A 1 269 ? 10.137 1.212 -19.016 1.00 95.50 269 THR A CA 1
ATOM 2096 C C . THR A 1 269 ? 11.639 1.427 -19.202 1.00 95.50 269 THR A C 1
ATOM 2098 O O . THR A 1 269 ? 12.424 0.507 -18.978 1.00 95.50 269 THR A O 1
ATOM 2101 N N . ASN A 1 270 ? 12.069 2.644 -19.549 1.00 93.56 270 ASN A N 1
ATOM 2102 C CA . ASN A 1 270 ? 13.493 2.951 -19.717 1.00 93.56 270 ASN A CA 1
ATOM 2103 C C . ASN A 1 270 ? 14.270 2.798 -18.400 1.00 93.56 270 ASN A C 1
ATOM 2105 O O . ASN A 1 270 ? 15.343 2.192 -18.378 1.00 93.56 270 ASN A O 1
ATOM 2109 N N . LEU A 1 271 ? 13.715 3.315 -17.300 1.00 94.44 271 LEU A N 1
ATOM 2110 C CA . LEU A 1 271 ? 14.328 3.224 -15.978 1.00 94.44 271 LEU A CA 1
ATOM 2111 C C . LEU A 1 271 ? 14.336 1.776 -15.470 1.00 94.44 271 LEU A C 1
ATOM 2113 O O . LEU A 1 271 ? 15.358 1.309 -14.971 1.00 94.44 271 LEU A O 1
ATOM 2117 N N . ILE A 1 272 ? 13.241 1.038 -15.680 1.00 95.06 272 ILE A N 1
ATOM 2118 C CA . ILE A 1 272 ? 13.130 -0.396 -15.383 1.00 95.06 272 ILE A CA 1
ATOM 2119 C C . ILE A 1 272 ? 14.230 -1.182 -16.106 1.00 95.06 272 ILE A C 1
ATOM 2121 O O . ILE A 1 272 ? 14.993 -1.885 -15.451 1.00 95.06 272 ILE A O 1
ATOM 2125 N N . ILE A 1 273 ? 14.359 -1.040 -17.431 1.00 94.44 273 ILE A N 1
ATOM 2126 C CA . ILE A 1 273 ? 15.374 -1.761 -18.220 1.00 94.44 273 ILE A CA 1
ATOM 2127 C C . ILE A 1 273 ? 16.785 -1.419 -17.731 1.00 94.44 273 ILE A C 1
ATOM 2129 O O . ILE A 1 273 ? 17.604 -2.319 -17.537 1.00 94.44 273 ILE A O 1
ATOM 2133 N N . LYS A 1 274 ? 17.065 -0.132 -17.487 1.00 93.06 274 LYS A N 1
ATOM 2134 C CA . LYS A 1 274 ? 18.355 0.318 -16.951 1.00 93.06 274 LYS A CA 1
ATOM 2135 C C . LYS A 1 274 ? 18.668 -0.366 -15.620 1.00 93.06 274 LYS A C 1
ATOM 2137 O O . LYS A 1 274 ? 19.760 -0.902 -15.459 1.00 93.06 274 LYS A O 1
ATOM 2142 N N . LEU A 1 275 ? 17.721 -0.387 -14.683 1.00 91.56 275 LEU A N 1
ATOM 2143 C CA . LEU A 1 275 ? 17.929 -0.998 -13.370 1.00 91.56 275 LEU A CA 1
ATOM 2144 C C . LEU A 1 275 ? 18.056 -2.516 -13.433 1.00 91.56 275 LEU A C 1
ATOM 2146 O O . LEU A 1 275 ? 18.885 -3.077 -12.721 1.00 91.56 275 LEU A O 1
ATOM 2150 N N . ILE A 1 276 ? 17.282 -3.178 -14.293 1.00 90.44 276 ILE A N 1
ATOM 2151 C CA . ILE A 1 276 ? 17.398 -4.616 -14.550 1.00 90.44 276 ILE A CA 1
ATOM 2152 C C . ILE A 1 276 ? 18.827 -4.944 -14.990 1.00 90.44 276 ILE A C 1
ATOM 2154 O O . ILE A 1 276 ? 19.475 -5.788 -14.377 1.00 90.44 276 ILE A O 1
ATOM 2158 N N . ASN A 1 277 ? 19.370 -4.206 -15.959 1.00 86.69 277 ASN A N 1
ATOM 2159 C CA . ASN A 1 277 ? 20.743 -4.410 -16.428 1.00 86.69 277 ASN A CA 1
ATOM 2160 C C . ASN A 1 277 ? 21.793 -4.178 -15.328 1.00 86.69 277 ASN A C 1
ATOM 2162 O O . ASN A 1 277 ? 22.803 -4.870 -15.299 1.00 86.69 277 ASN A O 1
ATOM 2166 N N . LEU A 1 278 ? 21.551 -3.239 -14.407 1.00 84.12 278 LEU A N 1
ATOM 2167 C CA . LEU A 1 278 ? 22.450 -2.960 -13.278 1.00 84.12 278 LEU A CA 1
ATOM 2168 C C . LEU A 1 278 ? 22.379 -4.008 -12.159 1.00 84.12 278 LEU A C 1
ATOM 2170 O O . LEU A 1 278 ? 23.288 -4.095 -11.336 1.00 84.12 278 LEU A O 1
ATOM 2174 N N . THR A 1 279 ? 21.287 -4.768 -12.082 1.00 80.56 279 THR A N 1
ATOM 2175 C CA . THR A 1 279 ? 21.012 -5.692 -10.970 1.00 80.56 279 THR A CA 1
ATOM 2176 C C . THR A 1 279 ? 21.117 -7.164 -11.366 1.00 80.56 279 THR A C 1
ATOM 2178 O O . THR A 1 279 ? 21.268 -8.020 -10.490 1.00 80.56 279 THR A O 1
ATOM 2181 N N . LEU A 1 280 ? 21.107 -7.463 -12.668 1.00 77.25 280 LEU A N 1
ATOM 2182 C CA . LEU A 1 280 ? 21.369 -8.782 -13.236 1.00 77.25 280 LEU A CA 1
ATOM 2183 C C . LEU A 1 280 ? 22.838 -9.184 -13.030 1.00 77.25 280 LEU A C 1
ATOM 2185 O O . LEU A 1 280 ? 23.733 -8.741 -13.742 1.00 77.25 280 LEU A O 1
ATOM 2189 N N . LEU A 1 281 ? 23.072 -10.078 -12.070 1.00 63.91 281 LEU A N 1
ATOM 2190 C CA . LEU A 1 281 ? 24.311 -10.845 -11.925 1.00 63.91 281 LEU A CA 1
ATOM 2191 C C . LEU A 1 281 ? 23.962 -12.344 -11.871 1.00 63.91 281 LEU A C 1
ATOM 2193 O O . LEU A 1 281 ? 22.949 -12.704 -11.256 1.00 63.91 281 LEU A O 1
ATOM 2197 N N . PRO A 1 282 ? 24.768 -13.233 -12.477 1.00 61.19 282 PRO A N 1
ATOM 2198 C CA . PRO A 1 282 ? 24.537 -14.677 -12.408 1.00 61.19 282 PRO A CA 1
ATOM 2199 C C . PRO A 1 282 ? 24.786 -15.226 -10.981 1.00 61.19 282 PRO A C 1
ATOM 2201 O O . PRO A 1 282 ? 25.681 -14.725 -10.300 1.00 61.19 282 PRO A O 1
ATOM 2204 N N . PRO A 1 283 ? 24.079 -16.276 -10.498 1.00 51.28 283 PRO A N 1
ATOM 2205 C CA . PRO A 1 283 ? 22.794 -16.824 -10.926 1.00 51.28 283 PRO A CA 1
ATOM 2206 C C . PRO A 1 283 ? 21.853 -17.007 -9.711 1.00 51.28 283 PRO A C 1
ATOM 2208 O O . PRO A 1 283 ? 21.688 -18.108 -9.189 1.00 51.28 283 PRO A O 1
ATOM 2211 N N . LYS A 1 284 ? 21.199 -15.947 -9.225 1.00 58.69 284 LYS A N 1
ATOM 2212 C CA . LYS A 1 284 ? 20.008 -16.148 -8.377 1.00 58.69 284 LYS A CA 1
ATOM 2213 C C . LYS A 1 284 ? 18.785 -16.194 -9.285 1.00 58.69 284 LYS A C 1
ATOM 2215 O O . LYS A 1 284 ? 18.241 -15.142 -9.619 1.00 58.69 284 LYS A O 1
ATOM 2220 N N . LEU A 1 285 ? 18.381 -17.413 -9.673 1.00 61.66 285 LEU A N 1
ATOM 2221 C CA . LEU A 1 285 ? 17.243 -17.686 -10.571 1.00 61.66 285 LEU A CA 1
ATOM 2222 C C . LEU A 1 285 ? 15.995 -16.853 -10.229 1.00 61.66 285 LEU A C 1
ATOM 2224 O O . LEU A 1 285 ? 15.313 -16.359 -11.123 1.00 61.66 285 LEU A O 1
ATOM 2228 N N . SER A 1 286 ? 15.736 -16.623 -8.939 1.00 73.62 286 SER A N 1
ATOM 2229 C CA . SER A 1 286 ? 14.523 -15.944 -8.482 1.00 73.62 286 SER A CA 1
ATOM 2230 C C . SER A 1 286 ? 14.402 -14.480 -8.921 1.00 73.62 286 SER A C 1
ATOM 2232 O O . SER A 1 286 ? 13.291 -14.028 -9.185 1.00 73.62 286 SER A O 1
ATOM 2234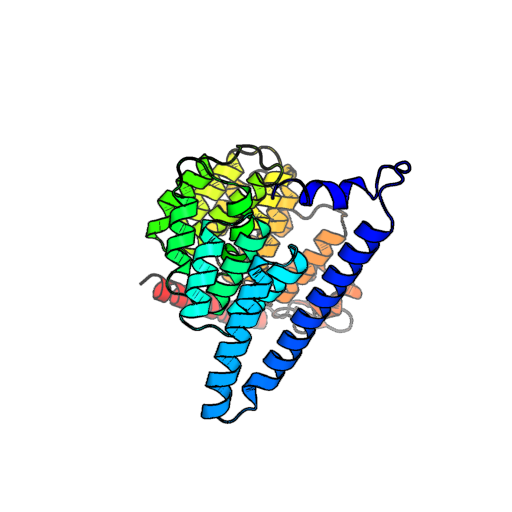 N N . TYR A 1 287 ? 15.492 -13.712 -9.031 1.00 77.50 287 TYR A N 1
ATOM 2235 C CA . TYR A 1 287 ? 15.399 -12.326 -9.523 1.00 77.50 287 TYR A CA 1
ATOM 2236 C C . TYR A 1 287 ? 15.152 -12.284 -11.022 1.00 77.50 287 TYR A C 1
ATOM 2238 O O . TYR A 1 287 ? 14.325 -11.512 -11.501 1.00 77.50 287 TYR A O 1
ATOM 2246 N N . TYR A 1 288 ? 15.838 -13.161 -11.741 1.00 83.56 288 TYR A N 1
ATOM 2247 C CA . TYR A 1 288 ? 15.745 -13.265 -13.183 1.00 83.56 288 TYR A CA 1
ATOM 2248 C C . TYR A 1 288 ? 14.321 -13.621 -13.641 1.00 83.56 288 TYR A C 1
ATOM 2250 O O . TYR A 1 288 ? 13.749 -12.900 -14.459 1.00 83.56 288 TYR A O 1
ATOM 2258 N N . GLU A 1 289 ? 13.694 -14.640 -13.042 1.00 87.06 289 GLU A N 1
ATOM 2259 C CA . GLU A 1 289 ? 12.297 -14.995 -13.337 1.00 87.06 289 GLU A CA 1
ATOM 2260 C C . GLU A 1 289 ? 11.331 -13.835 -13.067 1.00 87.06 289 GLU A C 1
ATOM 2262 O O . GLU A 1 289 ? 10.382 -13.605 -13.821 1.00 87.06 289 GLU A O 1
ATOM 2267 N N . ASN A 1 290 ? 11.567 -13.084 -11.989 1.00 89.31 290 ASN A N 1
ATOM 2268 C CA . ASN A 1 290 ? 10.736 -11.937 -11.651 1.00 89.31 290 ASN A CA 1
ATOM 2269 C C . ASN A 1 290 ? 10.914 -10.790 -12.650 1.00 89.31 290 ASN A C 1
ATOM 2271 O O . ASN A 1 290 ? 9.916 -10.190 -13.039 1.00 89.31 290 ASN A O 1
ATOM 2275 N N . TYR A 1 291 ? 12.130 -10.520 -13.133 1.00 91.38 291 TYR A N 1
ATOM 2276 C CA . TYR A 1 291 ? 12.352 -9.526 -14.187 1.00 91.38 291 TYR A CA 1
ATOM 2277 C C . TYR A 1 291 ? 11.663 -9.902 -15.498 1.00 91.38 291 TYR A C 1
ATOM 2279 O O . TYR A 1 291 ? 11.025 -9.044 -16.108 1.00 91.38 291 TYR A O 1
ATOM 2287 N N . VAL A 1 292 ? 11.710 -11.178 -15.892 1.00 92.56 292 VAL A N 1
ATOM 2288 C CA . VAL A 1 292 ? 10.965 -11.680 -17.058 1.00 92.56 292 VAL A CA 1
ATOM 2289 C C . VAL A 1 292 ? 9.464 -11.433 -16.885 1.00 92.56 292 VAL A C 1
ATOM 2291 O O . VAL A 1 292 ? 8.831 -10.833 -17.755 1.00 92.56 292 VAL A O 1
ATOM 2294 N N . LYS A 1 293 ? 8.893 -11.807 -15.731 1.00 92.75 293 LYS A N 1
ATOM 2295 C CA . LYS A 1 293 ? 7.468 -11.580 -15.425 1.00 92.75 293 LYS A CA 1
ATOM 2296 C C . LYS A 1 293 ? 7.107 -10.091 -15.409 1.00 92.75 293 LYS A C 1
ATOM 2298 O O . LYS A 1 293 ? 6.037 -9.725 -15.890 1.00 92.75 293 LYS A O 1
ATOM 2303 N N . ILE A 1 294 ? 7.979 -9.234 -14.879 1.00 93.44 294 ILE A N 1
ATOM 2304 C CA . ILE A 1 294 ? 7.799 -7.775 -14.854 1.00 93.44 294 ILE A CA 1
ATOM 2305 C C . ILE A 1 294 ? 7.741 -7.219 -16.276 1.00 93.44 294 ILE A C 1
ATOM 2307 O O . ILE A 1 294 ? 6.747 -6.595 -16.641 1.00 93.44 294 ILE A O 1
ATOM 2311 N N . LEU A 1 295 ? 8.758 -7.487 -17.098 1.00 94.88 295 LEU A N 1
ATOM 2312 C CA . LEU A 1 295 ? 8.814 -6.980 -18.470 1.00 94.88 295 LEU A CA 1
ATOM 2313 C C . LEU A 1 295 ? 7.663 -7.523 -19.327 1.00 94.88 295 LEU A C 1
ATOM 2315 O O . LEU A 1 295 ? 7.082 -6.769 -20.107 1.00 94.88 295 LEU A O 1
ATOM 2319 N N . SER A 1 296 ? 7.293 -8.793 -19.132 1.00 94.44 296 SER A N 1
ATOM 2320 C CA . SER A 1 296 ? 6.139 -9.433 -19.776 1.00 94.44 296 SER A CA 1
ATOM 2321 C C . SER A 1 296 ? 4.822 -8.702 -19.476 1.00 94.44 296 SER A C 1
ATOM 2323 O O . SER A 1 296 ? 4.040 -8.428 -20.388 1.00 94.44 296 SER A O 1
ATOM 2325 N N . ARG A 1 297 ? 4.595 -8.314 -18.212 1.00 93.56 297 ARG A N 1
ATOM 2326 C CA . ARG A 1 297 ? 3.381 -7.598 -17.780 1.00 93.56 297 ARG A CA 1
ATOM 2327 C C . ARG A 1 297 ? 3.300 -6.160 -18.280 1.00 93.56 297 ARG A C 1
ATOM 2329 O O . ARG A 1 297 ? 2.193 -5.683 -18.494 1.00 93.56 297 ARG A O 1
ATOM 2336 N N . LEU A 1 298 ? 4.434 -5.482 -18.485 1.00 92.81 298 LEU A N 1
ATOM 2337 C CA . LEU A 1 298 ? 4.435 -4.107 -19.007 1.00 92.81 298 LEU A CA 1
ATOM 2338 C C . LEU A 1 298 ? 3.792 -4.018 -20.395 1.00 92.81 298 LEU A C 1
ATOM 2340 O O . LEU A 1 298 ? 3.173 -3.001 -20.712 1.00 92.81 298 LEU A O 1
ATOM 2344 N N . LYS A 1 299 ? 3.963 -5.066 -21.218 1.00 94.75 299 LYS A N 1
ATOM 2345 C CA . LYS A 1 299 ? 3.529 -5.104 -22.625 1.00 94.75 299 LYS A CA 1
ATOM 2346 C C . LYS A 1 299 ? 3.948 -3.842 -23.403 1.00 94.75 299 LYS A C 1
ATOM 2348 O O . LYS A 1 299 ? 3.234 -3.396 -24.294 1.00 94.75 299 LYS A O 1
ATOM 2353 N N . ASP A 1 300 ? 5.099 -3.262 -23.055 1.00 97.19 300 ASP A N 1
ATOM 2354 C CA . ASP A 1 300 ? 5.673 -2.104 -23.741 1.00 97.19 300 ASP A CA 1
ATOM 2355 C C . ASP A 1 300 ? 6.629 -2.613 -24.837 1.00 97.19 300 ASP A C 1
ATOM 2357 O O . ASP A 1 300 ? 7.620 -3.273 -24.505 1.00 97.19 300 ASP A O 1
ATOM 2361 N N . PRO A 1 301 ? 6.401 -2.299 -26.128 1.00 97.50 301 PRO A N 1
ATOM 2362 C CA . PRO A 1 301 ? 7.277 -2.746 -27.213 1.00 97.50 301 PRO A CA 1
ATOM 2363 C C . PRO A 1 301 ? 8.745 -2.336 -27.025 1.00 97.50 301 PRO A C 1
ATOM 2365 O O . PRO A 1 301 ? 9.648 -3.037 -27.482 1.00 97.50 301 PRO A O 1
ATOM 2368 N N . LYS A 1 302 ? 9.025 -1.266 -26.267 1.00 97.25 302 LYS A N 1
ATOM 2369 C CA . LYS A 1 302 ? 10.396 -0.849 -25.938 1.00 97.25 302 LYS A CA 1
ATOM 2370 C C . LYS A 1 302 ? 11.171 -1.899 -25.135 1.00 97.25 302 LYS A C 1
ATOM 2372 O O . LYS A 1 302 ? 12.396 -1.947 -25.230 1.00 97.25 302 LYS A O 1
ATOM 2377 N N . ALA A 1 303 ? 10.480 -2.739 -24.366 1.00 97.12 303 ALA A N 1
ATOM 2378 C CA . ALA A 1 303 ? 11.080 -3.814 -23.583 1.00 97.12 303 ALA A CA 1
ATOM 2379 C C . ALA A 1 303 ? 11.251 -5.129 -24.361 1.00 97.12 303 ALA A C 1
ATOM 2381 O O . ALA A 1 303 ? 11.905 -6.035 -23.845 1.00 97.12 303 ALA A O 1
ATOM 2382 N N . ALA A 1 304 ? 10.746 -5.235 -25.598 1.00 97.06 304 ALA A N 1
ATOM 2383 C CA . ALA A 1 304 ? 10.747 -6.474 -26.382 1.00 97.06 304 ALA A CA 1
ATOM 2384 C C . ALA A 1 304 ? 12.145 -7.093 -26.528 1.00 97.06 304 ALA A C 1
ATOM 2386 O O . ALA A 1 304 ? 12.341 -8.269 -26.227 1.00 97.06 304 ALA A O 1
ATOM 2387 N N . LYS A 1 305 ? 13.150 -6.294 -26.914 1.00 96.12 305 LYS A N 1
ATOM 2388 C CA . LYS A 1 305 ? 14.534 -6.772 -27.079 1.00 96.12 305 LYS A CA 1
ATOM 2389 C C . LYS A 1 305 ? 15.132 -7.282 -25.768 1.00 96.12 305 LYS A C 1
ATOM 2391 O O . LYS A 1 305 ? 15.772 -8.330 -25.755 1.00 96.12 305 LYS A O 1
ATOM 2396 N N . THR A 1 306 ? 14.927 -6.557 -24.669 1.00 94.81 306 THR A N 1
ATOM 2397 C CA . THR A 1 306 ? 15.427 -6.960 -23.347 1.00 94.81 306 THR A CA 1
ATOM 2398 C C . THR A 1 306 ? 14.723 -8.221 -22.860 1.00 94.81 306 THR A C 1
ATOM 2400 O O . THR A 1 306 ? 15.392 -9.141 -22.406 1.00 94.81 306 THR A O 1
ATOM 2403 N N . LEU A 1 307 ? 13.397 -8.301 -22.999 1.00 95.06 307 LEU A N 1
ATOM 2404 C CA . LEU A 1 307 ? 12.618 -9.477 -22.622 1.00 95.06 307 LEU A CA 1
ATOM 2405 C C . LEU A 1 307 ? 13.040 -10.713 -23.424 1.00 95.06 307 LEU A C 1
ATOM 2407 O O . LEU A 1 307 ? 13.260 -11.764 -22.826 1.00 95.06 307 LEU A O 1
ATOM 2411 N N . LEU A 1 308 ? 13.200 -10.582 -24.745 1.00 94.62 308 LEU A N 1
ATOM 2412 C CA . LEU A 1 308 ? 13.650 -11.669 -25.614 1.00 94.62 308 LEU A CA 1
ATOM 2413 C C . LEU A 1 308 ? 15.071 -12.125 -25.260 1.00 94.62 308 LEU A C 1
ATOM 2415 O O . LEU A 1 308 ? 15.317 -13.320 -25.140 1.00 94.62 308 LEU A O 1
ATOM 2419 N N . SER A 1 309 ? 15.987 -11.176 -25.034 1.00 91.94 309 SER A N 1
ATOM 2420 C CA . SER A 1 309 ? 17.359 -11.463 -24.595 1.00 91.94 309 SER A CA 1
ATOM 2421 C C . SER A 1 309 ? 17.384 -12.212 -23.264 1.00 91.94 309 SER A C 1
ATOM 2423 O O . SER A 1 309 ? 18.140 -13.166 -23.105 1.00 91.94 309 SER A O 1
ATOM 2425 N N . LEU A 1 310 ? 16.521 -11.814 -22.321 1.00 89.88 310 LEU A N 1
ATOM 2426 C CA . LEU A 1 310 ? 16.390 -12.512 -21.054 1.00 89.88 310 LEU A CA 1
ATOM 2427 C C . LEU A 1 310 ? 15.842 -13.913 -21.279 1.00 89.88 310 LEU A C 1
ATOM 2429 O O . LEU A 1 310 ? 16.546 -14.853 -20.967 1.00 89.88 310 LEU A O 1
ATOM 2433 N N . CYS A 1 311 ? 14.659 -14.085 -21.862 1.00 89.88 311 CYS A N 1
ATOM 2434 C CA . CYS A 1 311 ? 14.022 -15.401 -22.003 1.00 89.88 311 CYS A CA 1
ATOM 2435 C C . CYS A 1 311 ? 14.820 -16.391 -22.872 1.00 89.88 311 CYS A C 1
ATOM 2437 O O . CYS A 1 311 ? 14.703 -17.608 -22.692 1.00 89.88 311 CYS A O 1
ATOM 2439 N N . GLY A 1 312 ? 15.598 -15.882 -23.833 1.00 83.69 312 GLY A N 1
ATOM 2440 C CA . GLY A 1 312 ? 16.192 -16.689 -24.892 1.00 83.69 312 GLY A CA 1
ATOM 2441 C C . GLY A 1 312 ? 15.121 -17.475 -25.656 1.00 83.69 312 GLY A C 1
ATOM 2442 O O . GLY A 1 312 ? 13.992 -17.017 -25.816 1.00 83.69 312 GLY A O 1
ATOM 2443 N N . ASN A 1 313 ? 15.461 -18.695 -26.079 1.00 74.12 313 ASN A N 1
ATOM 2444 C CA . ASN A 1 313 ? 14.507 -19.666 -26.642 1.00 74.12 313 ASN A CA 1
ATOM 2445 C C . ASN A 1 313 ? 14.088 -20.729 -25.607 1.00 74.12 313 ASN A C 1
ATOM 2447 O O . ASN A 1 313 ? 13.852 -21.888 -25.949 1.00 74.12 313 ASN A O 1
ATOM 2451 N N . SER A 1 314 ? 14.072 -20.364 -24.323 1.00 77.00 314 SER A N 1
ATOM 2452 C CA . SER A 1 314 ? 13.786 -21.304 -23.242 1.00 77.00 314 SER A CA 1
ATOM 2453 C C . SER A 1 314 ? 12.277 -21.526 -23.091 1.00 77.00 314 SER A C 1
ATOM 2455 O O . SER A 1 314 ? 11.527 -20.587 -22.819 1.00 77.00 314 SER A O 1
ATOM 2457 N N . GLN A 1 315 ? 11.844 -22.786 -23.212 1.00 79.62 315 GLN A N 1
ATOM 2458 C CA . GLN A 1 315 ? 10.435 -23.208 -23.133 1.00 79.62 315 GLN A CA 1
ATOM 2459 C C . GLN A 1 315 ? 9.645 -22.663 -21.920 1.00 79.62 315 GLN A C 1
ATOM 2461 O O . GLN A 1 315 ? 8.488 -22.282 -22.110 1.00 79.62 315 GLN A O 1
ATOM 2466 N N . PRO A 1 316 ? 10.210 -22.553 -20.695 1.00 86.69 316 PRO A N 1
ATOM 2467 C CA . PRO A 1 316 ? 9.489 -22.034 -19.528 1.00 86.69 316 PRO A CA 1
ATOM 2468 C C . PRO A 1 316 ? 8.958 -20.602 -19.683 1.00 86.69 316 PRO A C 1
ATOM 2470 O O . PRO A 1 316 ? 8.063 -20.205 -18.937 1.00 86.69 316 PRO A O 1
ATOM 2473 N N . TYR A 1 317 ? 9.486 -19.824 -20.633 1.00 89.75 317 TYR A N 1
ATOM 2474 C CA . TYR A 1 317 ? 9.122 -18.420 -20.824 1.00 89.75 317 TYR A CA 1
ATOM 2475 C C . TYR A 1 317 ? 8.281 -18.154 -22.074 1.00 89.75 317 TYR A C 1
ATOM 2477 O O . TYR A 1 317 ? 7.969 -16.993 -22.336 1.00 89.75 317 TYR A O 1
ATOM 2485 N N . ASN A 1 318 ? 7.850 -19.185 -22.811 1.00 91.62 318 ASN A N 1
ATOM 2486 C CA . ASN A 1 318 ? 7.004 -19.007 -24.000 1.00 91.62 318 ASN A CA 1
ATOM 2487 C C . ASN A 1 318 ? 5.762 -18.156 -23.694 1.00 91.62 318 ASN A C 1
ATOM 2489 O O . ASN A 1 318 ? 5.496 -17.184 -24.391 1.00 91.62 318 ASN A O 1
ATOM 2493 N N . SER A 1 319 ? 5.095 -18.415 -22.564 1.00 93.19 319 SER A N 1
ATOM 2494 C CA . SER A 1 319 ? 3.921 -17.650 -22.114 1.00 93.19 319 SER A CA 1
ATOM 2495 C C . SER A 1 319 ? 4.194 -16.159 -21.864 1.00 93.19 319 SER A C 1
ATOM 2497 O O . SER A 1 319 ? 3.271 -15.347 -21.877 1.00 93.19 319 SER A O 1
ATOM 2499 N N . CYS A 1 320 ? 5.453 -15.776 -21.627 1.00 93.44 320 CYS A N 1
ATOM 2500 C CA . CYS A 1 320 ? 5.861 -14.380 -21.473 1.00 93.44 320 CYS A CA 1
ATOM 2501 C C . CYS A 1 320 ? 6.130 -13.690 -22.818 1.00 93.44 320 CYS A C 1
ATOM 2503 O O . CYS A 1 320 ? 5.999 -12.469 -22.909 1.00 93.44 320 CYS A O 1
ATOM 2505 N N . LEU A 1 321 ? 6.504 -14.464 -23.838 1.00 95.06 321 LEU A N 1
ATOM 2506 C CA . LEU A 1 321 ? 6.817 -13.994 -25.188 1.00 95.06 321 LEU A CA 1
ATOM 2507 C C . LEU A 1 321 ? 5.586 -14.013 -26.105 1.00 95.06 321 LEU A C 1
ATOM 2509 O O . LEU A 1 321 ? 5.475 -13.183 -27.008 1.00 95.06 321 LEU A O 1
ATOM 2513 N N . ASP A 1 322 ? 4.644 -14.920 -25.848 1.00 93.38 322 ASP A N 1
ATOM 2514 C CA . ASP A 1 322 ? 3.401 -15.042 -26.598 1.00 93.38 322 ASP A CA 1
ATOM 2515 C C . ASP A 1 322 ? 2.602 -13.734 -26.557 1.00 93.38 322 ASP A C 1
ATOM 2517 O O . ASP A 1 322 ? 2.337 -13.145 -25.499 1.00 93.38 322 ASP A O 1
ATOM 2521 N N . ASN A 1 323 ? 2.216 -13.269 -27.748 1.00 92.44 323 ASN A N 1
ATOM 2522 C CA . ASN A 1 323 ? 1.473 -12.025 -27.947 1.00 92.44 323 ASN A CA 1
ATOM 2523 C C . ASN A 1 323 ? 2.140 -10.807 -27.271 1.00 92.44 323 ASN A C 1
ATOM 2525 O O . ASN A 1 323 ? 1.457 -9.918 -26.751 1.00 92.44 323 ASN A O 1
ATOM 2529 N N . TYR A 1 324 ? 3.475 -10.772 -27.186 1.00 97.38 324 TYR A N 1
ATOM 2530 C CA . TYR A 1 324 ? 4.193 -9.603 -26.686 1.00 97.38 324 TYR A CA 1
ATOM 2531 C C . TYR A 1 324 ? 4.405 -8.579 -27.814 1.00 97.38 324 TYR A C 1
ATOM 2533 O O . TYR A 1 324 ? 4.962 -8.938 -28.853 1.00 97.38 324 TYR A O 1
ATOM 2541 N N . PRO A 1 325 ? 4.018 -7.300 -27.641 1.00 97.69 325 PRO A N 1
ATOM 2542 C CA . PRO A 1 325 ? 4.253 -6.275 -28.655 1.00 97.69 325 PRO A CA 1
ATOM 2543 C C . PRO A 1 325 ? 5.733 -6.186 -29.033 1.00 97.69 325 PRO A C 1
ATOM 2545 O O . PRO A 1 325 ? 6.582 -5.925 -28.187 1.00 97.69 325 PRO A O 1
ATOM 2548 N N . GLY A 1 326 ? 6.047 -6.409 -30.307 1.00 97.56 326 GLY A N 1
ATOM 2549 C CA . GLY A 1 326 ? 7.419 -6.367 -30.813 1.00 97.56 326 GLY A 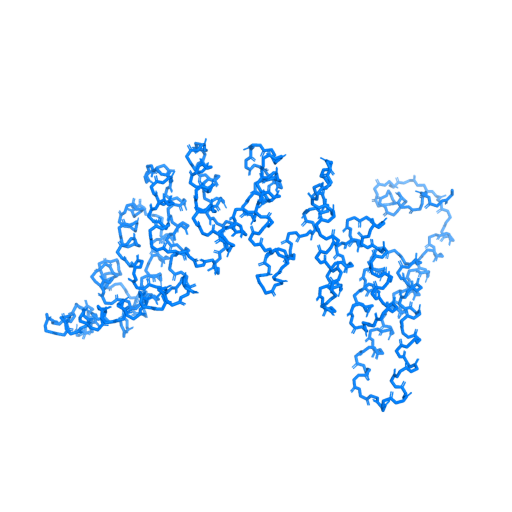CA 1
ATOM 2550 C C . GLY A 1 326 ? 8.132 -7.722 -30.875 1.00 97.56 326 GLY A C 1
ATOM 2551 O O . GLY A 1 326 ? 9.273 -7.764 -31.329 1.00 97.56 326 GLY A O 1
ATOM 2552 N N . ILE A 1 327 ? 7.478 -8.817 -30.471 1.00 97.88 327 ILE A N 1
ATOM 2553 C CA . ILE A 1 327 ? 7.992 -10.191 -30.568 1.00 97.88 327 ILE A CA 1
ATOM 2554 C C . ILE A 1 327 ? 6.998 -11.037 -31.374 1.00 97.88 327 ILE A C 1
ATOM 2556 O O . ILE A 1 327 ? 5.791 -10.969 -31.150 1.00 97.88 327 ILE A O 1
ATOM 2560 N N . LYS A 1 328 ? 7.503 -11.851 -32.304 1.00 96.56 328 LYS A N 1
ATOM 2561 C CA . LYS A 1 328 ? 6.722 -12.839 -33.060 1.00 96.56 328 LYS A CA 1
ATOM 2562 C C . LYS A 1 328 ? 7.370 -14.217 -32.991 1.00 96.56 328 LYS A C 1
ATOM 2564 O O . LYS A 1 328 ? 8.561 -14.344 -32.703 1.00 96.56 328 LYS A O 1
ATOM 2569 N N . LYS A 1 329 ? 6.578 -15.248 -33.272 1.00 95.19 329 LYS A N 1
ATOM 2570 C CA . LYS A 1 329 ? 7.061 -16.621 -33.409 1.00 95.19 329 LYS A CA 1
ATOM 2571 C C . LYS A 1 329 ? 7.438 -16.888 -34.867 1.00 95.19 329 LYS A C 1
ATOM 2573 O O . LYS A 1 329 ? 6.630 -16.638 -35.756 1.00 95.19 329 LYS A O 1
ATOM 2578 N N . ASP A 1 330 ? 8.650 -17.379 -35.086 1.00 93.94 330 ASP A N 1
ATOM 2579 C CA . ASP A 1 330 ? 9.180 -17.800 -36.383 1.00 93.94 330 ASP A CA 1
ATOM 2580 C C . ASP A 1 330 ? 9.631 -19.264 -36.272 1.00 93.94 330 ASP A C 1
ATOM 2582 O O . ASP A 1 330 ? 10.634 -19.596 -35.628 1.00 93.94 330 ASP A O 1
ATOM 2586 N N . GLY A 1 331 ? 8.792 -20.169 -36.781 1.00 91.19 331 GLY A N 1
ATOM 2587 C CA . GLY A 1 331 ? 8.910 -21.606 -36.540 1.00 91.19 331 GLY A CA 1
ATOM 2588 C C . GLY A 1 331 ? 8.887 -21.948 -35.044 1.00 91.19 331 GLY A C 1
ATOM 2589 O O . GLY A 1 331 ? 7.895 -21.728 -34.344 1.00 91.19 331 GLY A O 1
ATOM 2590 N N . SER A 1 332 ? 9.990 -22.510 -34.543 1.00 89.38 332 SER A N 1
ATOM 2591 C CA . SER A 1 332 ? 10.154 -22.892 -33.134 1.00 89.38 332 SER A CA 1
ATOM 2592 C C . SER A 1 332 ? 10.811 -21.812 -32.265 1.00 89.38 332 SER A C 1
ATOM 2594 O O . SER A 1 332 ? 11.066 -22.070 -31.089 1.00 89.38 332 SER A O 1
ATOM 2596 N N . LYS A 1 333 ? 11.146 -20.644 -32.827 1.00 93.94 333 LYS A N 1
ATOM 2597 C CA . LYS A 1 333 ? 11.901 -19.584 -32.142 1.00 93.94 333 LYS A CA 1
ATOM 2598 C C . LYS A 1 333 ? 11.067 -18.318 -31.997 1.00 93.94 333 LYS A C 1
ATOM 2600 O O . LYS A 1 333 ? 10.161 -18.063 -32.787 1.00 93.94 333 LYS A O 1
ATOM 2605 N N . TYR A 1 334 ? 11.408 -17.510 -31.000 1.00 96.19 334 TYR A N 1
ATOM 2606 C CA . TYR A 1 334 ? 10.884 -16.153 -30.879 1.00 96.19 334 TYR A CA 1
ATOM 2607 C C . TYR A 1 334 ? 11.908 -15.168 -31.436 1.00 96.19 334 TYR A C 1
ATOM 2609 O O . TYR A 1 334 ? 13.103 -15.262 -31.153 1.00 96.19 334 TYR A O 1
ATOM 2617 N N . VAL A 1 335 ? 11.431 -14.226 -32.240 1.00 96.62 335 VAL A N 1
ATOM 2618 C CA . VAL A 1 335 ? 12.240 -13.187 -32.880 1.00 96.62 335 VAL A CA 1
ATOM 2619 C C . VAL A 1 335 ? 11.549 -11.838 -32.728 1.00 96.62 335 VAL A C 1
ATOM 2621 O O . VAL A 1 335 ? 10.352 -11.765 -32.440 1.00 96.62 335 VAL A O 1
ATOM 2624 N N . LEU A 1 336 ? 12.295 -10.752 -32.912 1.00 97.94 336 LEU A N 1
ATOM 2625 C CA . LEU A 1 336 ? 11.678 -9.433 -33.019 1.00 97.94 336 LEU A CA 1
ATOM 2626 C C . LEU A 1 336 ? 10.832 -9.357 -34.299 1.00 97.94 336 LEU A C 1
ATOM 2628 O O . LEU A 1 336 ? 11.115 -10.027 -35.295 1.00 97.94 336 LEU A O 1
ATOM 2632 N N . VAL A 1 337 ? 9.775 -8.5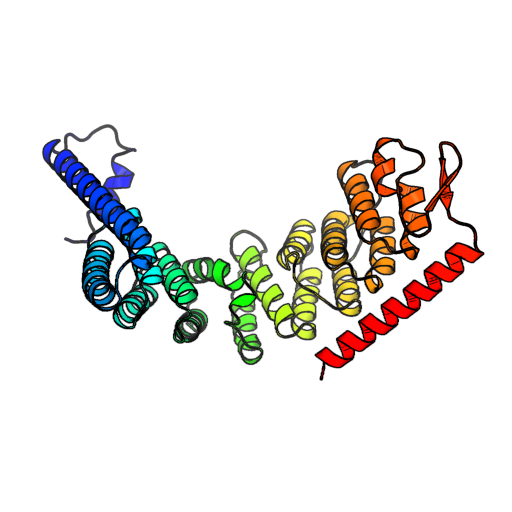48 -34.264 1.00 98.00 337 VAL A N 1
ATOM 2633 C CA . VAL A 1 337 ? 9.071 -8.153 -35.495 1.00 98.00 337 VAL A CA 1
ATOM 2634 C C . VAL A 1 337 ? 10.010 -7.355 -36.408 1.00 98.00 337 VAL A C 1
ATOM 2636 O O . VAL A 1 337 ? 11.039 -6.855 -35.957 1.00 98.00 337 VAL A O 1
ATOM 2639 N N . ASP A 1 338 ? 9.660 -7.247 -37.687 1.00 97.88 338 ASP A N 1
ATOM 2640 C CA . ASP A 1 338 ? 10.392 -6.417 -38.648 1.00 97.88 338 ASP A CA 1
ATOM 2641 C C . ASP A 1 338 ? 10.408 -4.931 -38.248 1.00 97.88 338 ASP A C 1
ATOM 2643 O O . ASP A 1 338 ? 9.577 -4.460 -37.463 1.00 97.88 338 ASP A O 1
ATOM 2647 N N . ASP A 1 339 ? 11.366 -4.190 -38.807 1.00 97.81 339 ASP A N 1
ATOM 2648 C CA . ASP A 1 339 ? 11.614 -2.788 -38.466 1.00 97.81 339 ASP A CA 1
ATOM 2649 C C . ASP A 1 339 ? 10.403 -1.888 -38.744 1.00 97.81 339 ASP A C 1
ATOM 2651 O O . ASP A 1 339 ? 10.131 -0.971 -37.968 1.00 97.81 339 ASP A O 1
ATOM 2655 N N . GLU A 1 340 ? 9.635 -2.161 -39.805 1.00 98.19 340 GLU A N 1
ATOM 2656 C CA . GLU A 1 340 ? 8.430 -1.394 -40.132 1.00 98.19 340 GLU A CA 1
ATOM 2657 C C . GLU A 1 340 ? 7.348 -1.580 -39.059 1.00 98.19 340 GLU A C 1
ATOM 2659 O O . GLU A 1 340 ? 6.773 -0.609 -38.558 1.00 98.19 340 GLU A O 1
ATOM 2664 N N . THR A 1 341 ? 7.104 -2.824 -38.647 1.00 98.19 341 THR A N 1
ATOM 2665 C CA . THR A 1 341 ? 6.167 -3.138 -37.567 1.00 98.19 341 THR A CA 1
ATOM 2666 C C . THR A 1 341 ? 6.642 -2.555 -36.236 1.00 98.19 341 THR A C 1
ATOM 2668 O O . THR A 1 341 ? 5.846 -1.963 -35.502 1.00 98.19 341 THR A O 1
ATOM 2671 N N . MET A 1 342 ? 7.937 -2.667 -35.921 1.00 98.25 342 MET A N 1
ATOM 2672 C CA . MET A 1 342 ? 8.507 -2.084 -34.704 1.00 98.25 342 MET A CA 1
ATOM 2673 C C . MET A 1 342 ? 8.365 -0.558 -34.695 1.00 98.25 342 MET A C 1
ATOM 2675 O O . MET A 1 342 ? 7.999 0.014 -33.669 1.00 98.25 342 MET A O 1
ATOM 2679 N N . LYS A 1 343 ? 8.581 0.108 -35.835 1.00 98.12 343 LYS A N 1
ATOM 2680 C CA . LYS A 1 343 ? 8.385 1.555 -35.978 1.00 98.12 343 LYS A CA 1
ATOM 2681 C C . LYS A 1 343 ? 6.947 1.961 -35.640 1.00 98.12 343 LYS A C 1
ATOM 2683 O O . LYS A 1 343 ? 6.760 2.805 -34.768 1.00 98.12 343 LYS A O 1
ATOM 2688 N N . LYS A 1 344 ? 5.944 1.288 -36.218 1.00 98.31 344 LYS A N 1
ATOM 2689 C CA . LYS A 1 344 ? 4.515 1.534 -35.921 1.00 98.31 344 LYS A CA 1
ATOM 2690 C C . LYS A 1 344 ? 4.181 1.323 -34.439 1.00 98.31 344 LYS A C 1
ATOM 2692 O O . LYS A 1 344 ? 3.404 2.072 -33.849 1.00 98.31 344 LYS A O 1
ATOM 2697 N N . LEU A 1 345 ? 4.762 0.300 -33.807 1.00 98.00 345 LEU A N 1
ATOM 2698 C CA . LEU A 1 345 ? 4.593 0.057 -32.369 1.00 98.00 345 LEU A CA 1
ATOM 2699 C C . LEU A 1 345 ? 5.212 1.173 -31.516 1.00 98.00 345 LEU A C 1
ATOM 2701 O O . LEU A 1 345 ? 4.638 1.559 -30.498 1.00 98.00 345 LEU A O 1
ATOM 2705 N N . MET A 1 346 ? 6.366 1.698 -31.927 1.00 98.12 346 MET A N 1
ATOM 2706 C CA . MET A 1 346 ? 7.043 2.798 -31.243 1.00 98.12 346 MET A CA 1
ATOM 2707 C C . MET A 1 346 ? 6.314 4.139 -31.407 1.00 98.12 346 MET A C 1
ATOM 2709 O O . MET A 1 346 ? 6.299 4.918 -30.456 1.00 98.12 346 MET A O 1
ATOM 2713 N N . GLU A 1 347 ? 5.664 4.383 -32.547 1.00 97.94 347 GLU A N 1
ATOM 2714 C CA . GLU A 1 347 ? 4.773 5.535 -32.764 1.00 97.94 347 GLU A CA 1
ATOM 2715 C C . GLU A 1 347 ? 3.569 5.479 -31.809 1.00 97.94 347 GLU A C 1
ATOM 2717 O O . GLU A 1 347 ? 3.387 6.383 -30.996 1.00 97.94 347 GLU A O 1
ATOM 2722 N N . LYS A 1 348 ? 2.848 4.347 -31.763 1.00 97.31 348 LYS A N 1
ATOM 2723 C CA . LYS A 1 348 ? 1.749 4.128 -30.796 1.00 97.31 348 LYS A CA 1
ATOM 2724 C C . LYS A 1 348 ? 2.192 4.278 -29.341 1.00 97.31 348 LYS A C 1
ATOM 2726 O O . LYS A 1 348 ? 1.444 4.734 -28.476 1.00 97.31 348 LYS A O 1
ATOM 2731 N N . ARG A 1 349 ? 3.421 3.857 -29.036 1.00 96.44 349 ARG A N 1
ATOM 2732 C CA . ARG A 1 349 ? 4.018 4.046 -27.712 1.00 96.44 349 ARG A CA 1
ATOM 2733 C C . ARG A 1 349 ? 4.213 5.527 -27.392 1.00 96.44 349 ARG A C 1
ATOM 2735 O O . ARG A 1 349 ? 3.959 5.914 -26.252 1.00 96.44 349 ARG A O 1
ATOM 2742 N N . ALA A 1 350 ? 4.679 6.328 -28.349 1.00 97.31 350 ALA A N 1
ATOM 2743 C CA . ALA A 1 350 ? 4.855 7.765 -28.169 1.00 97.31 350 ALA A CA 1
ATOM 2744 C C . ALA A 1 350 ? 3.511 8.457 -27.898 1.00 97.31 350 ALA A C 1
ATOM 2746 O O . ALA A 1 350 ? 3.402 9.155 -26.893 1.00 97.31 350 ALA A O 1
ATOM 2747 N N . GLU A 1 351 ? 2.479 8.150 -28.690 1.00 96.69 351 GLU A N 1
ATOM 2748 C CA . GLU A 1 351 ? 1.106 8.649 -28.494 1.00 96.69 351 GLU A CA 1
ATOM 2749 C C . GLU A 1 351 ? 0.576 8.325 -27.089 1.00 96.69 351 GLU A C 1
ATOM 2751 O O . GLU A 1 351 ? 0.069 9.193 -26.378 1.00 96.69 351 GLU A O 1
ATOM 2756 N N . LYS A 1 352 ? 0.748 7.077 -26.625 1.00 95.00 352 LYS A N 1
ATOM 2757 C CA . LYS A 1 352 ? 0.321 6.687 -25.273 1.00 95.00 352 LYS A CA 1
ATOM 2758 C C . LYS A 1 352 ? 1.074 7.450 -24.181 1.00 95.00 352 LYS A C 1
ATOM 2760 O O . LYS A 1 352 ? 0.484 7.787 -23.158 1.00 95.00 352 LYS A O 1
ATOM 2765 N N . ILE A 1 353 ? 2.372 7.696 -24.357 1.00 94.81 353 ILE A N 1
ATOM 2766 C CA . ILE A 1 353 ? 3.164 8.476 -23.396 1.00 94.81 353 ILE A CA 1
ATOM 2767 C C . ILE A 1 353 ? 2.699 9.930 -23.355 1.00 94.81 353 ILE A C 1
ATOM 2769 O O . ILE A 1 353 ? 2.585 10.491 -22.267 1.00 94.81 353 ILE A O 1
ATOM 2773 N N . GLU A 1 354 ? 2.420 10.526 -24.511 1.00 95.25 354 GLU A N 1
ATOM 2774 C CA . GLU A 1 354 ? 1.879 11.879 -24.604 1.00 95.25 354 GLU A CA 1
ATOM 2775 C C . GLU A 1 354 ? 0.538 11.984 -23.871 1.00 95.25 354 GLU A C 1
ATOM 2777 O O . GLU A 1 354 ? 0.401 12.811 -22.971 1.00 95.25 354 GLU A O 1
ATOM 2782 N N . TYR A 1 355 ? -0.379 11.049 -24.126 1.00 93.31 355 TYR A N 1
ATOM 2783 C CA . TYR A 1 355 ? -1.651 10.944 -23.411 1.00 93.31 355 TYR A CA 1
ATOM 2784 C C . TYR A 1 355 ? -1.481 10.844 -21.883 1.00 93.31 355 TYR A C 1
ATOM 2786 O O . TYR A 1 355 ? -2.162 11.536 -21.124 1.00 93.31 355 TYR A O 1
ATOM 2794 N N . LEU A 1 356 ? -0.543 10.019 -21.402 1.00 89.88 356 LEU A N 1
ATOM 2795 C CA . LEU A 1 356 ? -0.251 9.909 -19.966 1.00 89.88 356 LEU A CA 1
ATOM 2796 C C . LEU A 1 356 ? 0.290 11.225 -19.384 1.00 89.88 356 LEU A C 1
ATOM 2798 O O . LEU A 1 356 ? -0.080 11.608 -18.275 1.00 89.88 356 LEU A O 1
ATOM 2802 N N . ASN A 1 357 ? 1.131 11.943 -20.131 1.00 90.31 357 ASN A N 1
ATOM 2803 C CA . ASN A 1 357 ? 1.637 13.250 -19.713 1.00 90.31 357 ASN A CA 1
ATOM 2804 C C . ASN A 1 357 ? 0.523 14.306 -19.651 1.00 90.31 357 ASN A C 1
ATOM 2806 O O . ASN A 1 357 ? 0.536 15.154 -18.759 1.00 90.31 357 ASN A O 1
ATOM 2810 N N . GLU A 1 358 ? -0.449 14.265 -20.562 1.00 90.81 358 GLU A N 1
ATOM 2811 C CA . GLU A 1 358 ? -1.620 15.145 -20.515 1.00 90.81 358 GLU A CA 1
ATOM 2812 C C . GLU A 1 358 ? -2.522 14.869 -19.309 1.00 90.81 358 GLU A C 1
ATOM 2814 O O . GLU A 1 358 ? -3.007 15.814 -18.684 1.00 90.81 358 GLU A O 1
ATOM 2819 N N . ILE A 1 359 ? -2.732 13.596 -18.951 1.00 86.94 359 ILE A N 1
ATOM 2820 C CA . ILE A 1 359 ? -3.482 13.227 -17.740 1.00 86.94 359 ILE A CA 1
ATOM 2821 C C . ILE A 1 359 ? -2.831 13.837 -16.498 1.00 86.94 359 ILE A C 1
ATOM 2823 O O . ILE A 1 359 ? -3.531 14.400 -15.658 1.00 86.94 359 ILE A O 1
ATOM 2827 N N . ASP A 1 360 ? -1.507 13.748 -16.379 1.00 82.56 360 ASP A N 1
ATOM 2828 C CA . ASP A 1 360 ? -0.805 14.273 -15.207 1.00 82.56 360 ASP A CA 1
ATOM 2829 C C . ASP A 1 360 ? -0.881 15.802 -15.134 1.00 82.56 360 ASP A C 1
ATOM 2831 O O . ASP A 1 360 ? -1.119 16.347 -14.057 1.00 82.56 360 ASP A O 1
ATOM 2835 N N . LYS A 1 361 ? -0.792 16.500 -16.277 1.00 83.12 361 LYS A N 1
ATOM 2836 C CA . LYS A 1 361 ? -1.019 17.957 -16.333 1.00 83.12 361 LYS A CA 1
ATOM 2837 C C . LYS A 1 361 ? -2.409 18.341 -15.819 1.00 83.12 361 LYS A C 1
ATOM 2839 O O . LYS A 1 361 ? -2.540 19.342 -15.128 1.00 83.12 361 LYS A O 1
ATOM 2844 N N . LYS A 1 362 ? -3.436 17.544 -16.130 1.00 79.88 362 LYS A N 1
ATOM 2845 C CA . LYS A 1 362 ? -4.817 17.781 -15.674 1.00 79.88 362 LYS A CA 1
ATOM 2846 C C . LYS A 1 362 ? -5.036 17.486 -14.189 1.00 79.88 362 LYS A C 1
ATOM 2848 O O . LYS A 1 362 ? -5.989 18.005 -13.634 1.00 79.88 362 LYS A O 1
ATOM 2853 N N . LYS A 1 363 ? -4.202 16.648 -13.563 1.00 69.19 363 LYS A N 1
ATOM 2854 C CA . LYS A 1 363 ? -4.273 16.334 -12.122 1.00 69.19 363 LYS A CA 1
ATOM 2855 C C . LYS A 1 363 ? -3.512 17.330 -11.242 1.00 69.19 363 LYS A C 1
ATOM 2857 O O . LYS A 1 363 ? -3.728 17.345 -10.036 1.00 69.19 363 LYS A O 1
ATOM 2862 N N . GLY A 1 364 ? -2.569 18.073 -11.824 1.00 56.69 364 GLY A N 1
ATOM 2863 C CA . GLY A 1 364 ? -1.773 19.090 -11.131 1.00 56.69 364 GLY A CA 1
ATOM 2864 C C . GLY A 1 364 ? -2.384 20.497 -11.133 1.00 56.69 364 GLY A C 1
ATOM 2865 O O . GLY A 1 364 ? -1.823 21.374 -10.479 1.00 56.69 364 GLY A O 1
ATOM 2866 N N . ASN A 1 365 ? -3.492 20.691 -11.856 1.00 35.25 365 ASN A N 1
ATOM 2867 C CA . ASN A 1 365 ? -4.376 21.861 -11.809 1.00 35.25 365 ASN A CA 1
ATOM 2868 C C . ASN A 1 365 ? -5.648 21.489 -11.049 1.00 35.25 365 ASN A C 1
ATOM 2870 O O . ASN A 1 365 ? -6.248 22.407 -10.451 1.00 35.25 365 ASN A O 1
#

Secondary structure (DSSP, 8-state):
--SSTTTHHHHTTT-------HHHHHHHHHHHHHHHHHHHHHHHHHHHHTTS-HHHHHHHHHHHHHHHHHHHHHS-HHHHHHHHHHHHHH-SHHHHHHHHHHHHHS-HHHHHHHHHHHHHTT-TTHHHHHHHHHH-SS--HHHHHHHHHHHT-GGG----GGGHHHHHHHHHHS-SS-SHHHHHHHHHHHHHHHHH-HHHHHHHHHHHHHH---HHHHHHHHHHT-SS----HHHHHHHHHHH--HHHHHHHHHHHHHHHHHTT-GGGHHHHHHHHHHH--TT-HHHHHHHHHHHHHH--GGGHHHHHHHHTT-GGGHHHHTT-TTEEEETTEEEEPPHHHHHHHHHHHHHHHHHHHHHHHHH--

Nearest PDB structures (foldseek):
  4xl5-assembly1_C  TM=6.199E-01  e=1.471E-01  synthetic construct
  4d4z-assembly1_A  TM=4.062E-01  e=2.483E-02  Homo sapiens
  6hwp-assembly1_A  TM=3.540E-01  e=1.041E-02  synthetic construct
  6veh-assembly1_A  TM=5.810E-01  e=3.230E-01  synthetic construct
  7p0h-assembly2_B  TM=4.659E-01  e=1.148E-01  synthetic construct

Foldseek 3Di:
DPPPPPVCVVVVVPDPDDPDDPVVVVVVVVVQVVLVVLLVVLVVLLVCLVVDDPVVSVVSLVVSLVSLLVQLPPDDLVSNLSSLLSLLSSDDPSSLVSLVCQCVPHDLSSVLSSLVSCQSNVPPCSLVSVCVQLVDPDHPLSNVVSCLVVLVDPVSPSDALVCLVSLVVVLVPQDLDCDDSSVLSNLSSLLSNCVHPVVVSLVVLLVSLQVDPQLVSLLSSLVSNDQPRDHDLVSLVSSLVSNPQCVRNLNNLLSSLNNLLSVLQLVCVVVNLVSCVSNDDPDPPVSLVVSLVSLLSSLQLVCLVVNCVSCPLPPVSVVSQPPRQQWDDDPSGIDGDDPVSSVVSVVVSVVVNVVVVVVVVVVVD

Radius of gyration: 27.7 Å; Cα contacts (8 Å, |Δi|>4): 350; chains: 1; bounding box: 67×48×85 Å

Mean predicted aligned error: 8.96 Å

Solvent-accessible surface area (backbone atoms only — not comparable to full-atom values): 20545 Å² total; per-residue (Å²): 137,87,76,69,72,75,61,50,78,68,48,66,82,74,51,98,80,75,97,70,58,70,64,60,57,48,51,52,48,53,53,51,52,50,52,54,48,54,57,50,51,52,49,59,50,56,74,50,48,90,77,52,61,70,82,59,36,56,59,50,48,54,52,52,49,54,54,27,54,50,35,41,74,74,38,60,71,71,56,14,43,51,22,36,44,48,34,23,70,72,37,60,70,72,35,48,55,54,34,53,51,36,50,73,75,48,57,57,68,50,22,38,38,20,50,51,15,34,55,73,54,63,45,87,58,49,48,56,55,52,51,55,58,72,64,41,93,73,71,58,62,65,52,53,57,47,46,46,72,58,66,72,42,76,88,61,67,71,73,55,66,86,48,46,66,58,49,52,53,53,54,69,70,39,63,89,56,67,60,73,68,40,28,55,53,45,16,47,50,40,31,52,34,31,76,60,38,50,70,62,17,48,51,56,49,28,52,53,33,60,71,51,87,51,41,68,52,43,24,49,47,58,54,42,41,46,68,83,60,86,72,56,65,70,52,53,52,50,44,54,59,28,61,50,62,48,87,74,23,37,69,27,54,50,43,51,44,55,38,53,54,59,67,56,51,71,79,42,48,64,59,42,53,52,49,48,67,62,56,68,62,93,83,59,64,71,60,54,57,48,52,47,54,44,52,39,69,52,57,42,46,88,46,29,65,60,45,45,66,67,48,57,85,45,75,94,40,46,82,49,50,56,91,27,47,44,39,42,76,57,91,95,37,73,41,70,49,56,71,71,60,40,49,56,51,51,51,56,48,49,55,53,47,50,54,54,53,52,54,51,58,65,72,77,106

pLDDT: mean 85.46, std 13.92, range [31.39, 98.31]

Sequence (365 aa):
MKTALFAISVLIILAGCVSHDDKEITEIRANLEKQNAEISALRIELEKFDTSPENIAELRKEKMLDDAILLVRNCPDKCSNQAIQILGALGGEKAEAVLLDIAKNSTERKYRAALYALKNMKSGKLREIIMEELSKPELDFKKINALTALFRDSSNNIFQKEDIPLMEKLLSGLDKTASGNSGYLRSIFIRMICELDEKKGVELLCKKLSETSIPEEKRKLISGLGQKLSLSVVSWEKITAAVGSPQDNRKALYEIVLRMAASGDWRMTNLIIKLINLTLLPPKLSYYENYVKILSRLKDPKAAKTLLSLCGNSQPYNSCLDNYPGIKKDGSKYVLVDDETMKKLMEKRAEKIEYLNEIDKKKGN